Protein AF-A0AAE8MYQ7-F1 (afdb_monomer)

InterPro domains:
  IPR032675 Leucine-rich repeat domain superfamily [G3DSA:3.80.10.10] (3-207)

Radius of gyration: 18.79 Å; Cα contacts (8 Å, |Δi|>4): 353; chains: 1; bounding box: 48×56×40 Å

pLDDT: mean 71.17, std 21.05, range [28.12, 97.44]

Sequence (230 aa):
MALELFEAPVSPAFPTLPRIKDTLKELKLLHAVLEPWKLAELMKALPNLESLSYVEGLPITDSPHDLLGSASQIRTELLSTARHLRHLQLSLDARKQRMNKPPRPTDDQLLGSLRDMTALEELVLGAWYVTVPDKSTSFTDDMALVDILPASIRSVKLEVFGGEYTKSTVNFWAVMNLAASAPERFPSLRIIEFTFAGMTREEIYTMKTAYEIRGIEFTATSMPSKHRGT

Organism: NCBI:txid2041049

Foldseek 3Di:
DDDDDDPDDDDPDDDDCPVCLAVAAEDEAAQHQDALVVLLVSLVSRVNHQEYAHAHHDDPDPPLDDRHDDPVSNQLSCLVRNLNHQYDHDHYDCPSCPPPVDPPPPLVSQLPRQQSSQNHAYYHYEAPNQQQDPDPDPDRPLCSLVSRHHLNYAEYEYEHDPDPPDPRDRSLSNLLVCLVCCVPRRVNHAEYEYEYEDDDPVSLVVSCVSNVVVNHHYYYHYDDPPPPPD

Solvent-accessible surface area (backbone atoms only — not comparable to full-atom values): 13124 Å² total; per-residue (Å²): 137,85,81,84,83,75,93,72,81,94,69,94,71,80,72,88,55,75,70,52,32,74,67,40,38,68,48,77,40,73,53,39,80,70,39,27,67,61,51,29,52,49,36,66,59,29,80,53,32,34,30,41,38,42,29,49,31,81,76,91,61,93,70,92,75,86,74,66,57,52,75,65,48,37,47,53,36,40,42,72,53,46,39,68,25,29,30,43,33,44,32,71,68,64,79,74,53,70,83,56,82,62,78,72,73,67,58,70,69,61,32,54,35,46,31,64,16,62,48,25,28,35,40,36,37,32,38,74,78,68,66,62,70,61,89,87,51,99,62,75,66,41,52,51,60,56,58,23,52,22,53,46,25,26,36,41,34,40,34,38,60,43,48,102,85,39,91,41,65,73,54,58,57,19,58,48,42,34,40,70,42,27,74,80,59,21,70,53,46,38,40,39,37,39,35,36,45,86,77,54,72,67,59,54,51,52,49,40,54,50,26,47,78,68,67,20,49,65,46,78,44,76,56,82,75,82,72,79,85,123

Secondary structure (DSSP, 8-state):
-----------------HHHHTT--EEEEEEE---HHHHHHHHHH-TT--EEEEEEPPPS-S--SSS---HHHHHHHHHHH-TT-SEEEEE--GGGGGSS------THHHHHHHHT-TT--EEEE-TTTT-PPPTTSS---TTHHHHHS-TT--EEEEEE---TT------HHHHHHHHHHHHHH-TT--EEEEEESS--HHHHHHHHHHHHTTT-EEEEEEPPP-----

Nearest PDB structures (foldseek):
  3puf-assembly4_J  TM=6.328E-01  e=1.827E-01  Homo sapiens
  4p4l-assembly3_C  TM=6.124E-01  e=8.254E-01  Mycobacterium tuberculosis
  6frn-assembly1_B  TM=4.283E-01  e=4.796E+00  Methanothermococcus thermolithotrophicus
  6frn-assembly1_A  TM=3.935E-01  e=7.929E+00  Methanothermococcus thermolithotrophicus

Mean predicted aligned error: 11.79 Å

Structure (mmCIF, N/CA/C/O backbone):
data_AF-A0AAE8MYQ7-F1
#
_entry.id   AF-A0AAE8MYQ7-F1
#
loop_
_atom_site.group_PDB
_atom_site.id
_atom_site.type_symbol
_atom_site.label_atom_id
_atom_site.label_alt_id
_atom_site.label_comp_id
_atom_site.label_asym_id
_atom_site.label_entity_id
_atom_site.label_seq_id
_atom_site.pdbx_PDB_ins_code
_atom_site.Cartn_x
_atom_site.Cartn_y
_atom_site.Cartn_z
_atom_site.occupancy
_atom_site.B_iso_or_equiv
_atom_site.auth_seq_id
_atom_site.auth_comp_id
_atom_site.auth_asym_id
_atom_site.auth_atom_id
_atom_site.pdbx_PDB_model_num
ATOM 1 N N . MET A 1 1 ? 6.719 -16.585 14.806 1.00 31.75 1 MET A N 1
ATOM 2 C CA . MET A 1 1 ? 7.918 -17.360 14.429 1.00 31.75 1 MET A CA 1
ATOM 3 C C . MET A 1 1 ? 8.252 -16.953 13.004 1.00 31.75 1 MET A C 1
ATOM 5 O O . MET A 1 1 ? 7.548 -17.372 12.098 1.00 31.75 1 MET A O 1
ATOM 9 N N . ALA A 1 2 ? 9.194 -16.025 12.831 1.00 28.12 2 ALA A N 1
ATOM 10 C CA . ALA A 1 2 ? 9.658 -15.591 11.516 1.00 28.12 2 ALA A CA 1
ATOM 11 C C . ALA A 1 2 ? 10.676 -16.621 11.010 1.00 28.12 2 ALA A C 1
ATOM 13 O O . ALA A 1 2 ? 11.568 -17.006 11.764 1.00 28.12 2 ALA A O 1
ATOM 14 N N . LEU A 1 3 ? 10.514 -17.112 9.784 1.00 37.50 3 LEU A N 1
ATOM 15 C CA . LEU A 1 3 ? 11.523 -17.945 9.132 1.00 37.50 3 LEU A CA 1
ATOM 16 C C . LEU A 1 3 ? 12.394 -17.034 8.262 1.00 37.50 3 LEU A C 1
ATOM 18 O O . LEU A 1 3 ? 11.956 -16.582 7.207 1.00 37.50 3 LEU A O 1
ATOM 22 N N . GLU A 1 4 ? 13.616 -16.763 8.719 1.00 33.00 4 GLU A N 1
ATOM 23 C CA . GLU A 1 4 ? 14.717 -16.355 7.843 1.00 33.00 4 GLU A CA 1
ATOM 24 C C . GLU A 1 4 ? 15.130 -17.587 7.026 1.00 33.00 4 GLU A C 1
ATOM 26 O O . GLU A 1 4 ? 15.468 -18.632 7.587 1.00 33.00 4 GLU A O 1
ATOM 31 N N . LEU A 1 5 ? 15.031 -17.510 5.697 1.00 43.69 5 LEU A N 1
ATOM 32 C CA . LEU A 1 5 ? 15.393 -18.617 4.816 1.00 43.69 5 LEU A CA 1
ATOM 33 C C . LEU A 1 5 ? 16.860 -18.506 4.394 1.00 43.69 5 LEU A C 1
ATOM 35 O O . LEU A 1 5 ? 17.246 -17.638 3.619 1.00 43.69 5 LEU A O 1
ATOM 39 N N . PHE A 1 6 ? 17.620 -19.438 4.964 1.00 35.94 6 PHE A N 1
ATOM 40 C CA . PHE A 1 6 ? 18.922 -19.981 4.594 1.00 35.94 6 PHE A CA 1
ATOM 41 C C . PHE A 1 6 ? 19.389 -19.729 3.150 1.00 35.94 6 PHE A C 1
ATOM 43 O O . PHE A 1 6 ? 18.771 -20.189 2.190 1.00 35.94 6 PHE A O 1
ATOM 50 N N . GLU A 1 7 ? 20.589 -19.159 3.023 1.00 33.44 7 GLU A N 1
ATOM 51 C CA . GLU A 1 7 ? 21.498 -19.493 1.926 1.00 33.44 7 GLU A CA 1
ATOM 52 C C . GLU A 1 7 ? 21.941 -20.956 2.104 1.00 33.44 7 GLU A C 1
ATOM 54 O O . GLU A 1 7 ? 22.709 -21.282 3.008 1.00 33.44 7 GLU A O 1
ATOM 59 N N . ALA A 1 8 ? 21.438 -21.867 1.272 1.00 29.66 8 ALA A N 1
ATOM 60 C CA . ALA A 1 8 ? 21.979 -23.221 1.166 1.00 29.66 8 ALA A CA 1
ATOM 61 C C . ALA A 1 8 ? 21.882 -23.726 -0.284 1.00 29.66 8 ALA A C 1
ATOM 63 O O . ALA A 1 8 ? 20.895 -23.444 -0.970 1.00 29.66 8 ALA A O 1
ATOM 64 N N . PRO A 1 9 ? 22.906 -24.450 -0.775 1.00 33.34 9 PRO A N 1
ATOM 65 C CA . PRO A 1 9 ? 23.006 -24.844 -2.169 1.00 33.34 9 PRO A CA 1
ATOM 66 C C . PRO A 1 9 ? 22.007 -25.953 -2.508 1.00 33.34 9 PRO A C 1
ATOM 68 O O . PRO A 1 9 ? 21.635 -26.781 -1.679 1.00 33.34 9 PRO A O 1
ATOM 71 N N . VAL A 1 10 ? 21.601 -25.932 -3.774 1.00 41.84 10 VAL A N 1
ATOM 72 C CA . VAL A 1 10 ? 20.671 -26.828 -4.470 1.00 41.84 10 VAL A CA 1
ATOM 73 C C . VAL A 1 10 ? 20.690 -28.271 -3.938 1.00 41.84 10 VAL A C 1
ATOM 75 O O . VAL A 1 10 ? 21.634 -29.022 -4.173 1.00 41.84 10 VAL A O 1
ATOM 78 N N . SER A 1 11 ? 19.593 -28.681 -3.295 1.00 30.92 11 SER A N 1
ATOM 79 C CA . SER A 1 11 ? 19.227 -30.085 -3.075 1.00 30.92 11 SER A CA 1
ATOM 80 C C . SER A 1 11 ? 17.746 -30.280 -3.445 1.00 30.92 11 SER A C 1
ATOM 82 O O . SER A 1 11 ? 16.911 -29.493 -2.995 1.00 30.92 11 SER A O 1
ATOM 84 N N . PRO A 1 12 ? 17.380 -31.284 -4.269 1.00 37.97 12 PRO A N 1
ATOM 85 C CA . PRO A 1 12 ? 16.044 -31.409 -4.863 1.00 37.97 12 PRO A CA 1
ATOM 86 C C . PRO A 1 12 ? 15.013 -32.102 -3.955 1.00 37.97 12 PRO A C 1
ATOM 88 O O . PRO A 1 12 ? 13.949 -32.504 -4.423 1.00 37.97 12 PRO A O 1
ATOM 91 N N . ALA A 1 13 ? 15.287 -32.251 -2.661 1.00 32.31 13 ALA A N 1
ATOM 92 C CA . ALA A 1 13 ? 14.339 -32.828 -1.718 1.00 32.31 13 ALA A CA 1
ATOM 93 C C . ALA A 1 13 ? 13.692 -31.715 -0.885 1.00 32.31 13 ALA A C 1
ATOM 95 O O . ALA A 1 13 ? 14.207 -31.334 0.163 1.00 32.31 13 ALA A O 1
ATOM 96 N N . PHE A 1 14 ? 12.544 -31.207 -1.346 1.00 37.91 14 PHE A N 1
ATOM 97 C CA . PHE A 1 14 ? 11.629 -30.448 -0.492 1.00 37.91 14 PHE A CA 1
ATOM 98 C C . PHE A 1 14 ? 11.239 -31.337 0.704 1.00 37.91 14 PHE A C 1
ATOM 100 O O . PHE A 1 14 ? 10.578 -32.360 0.495 1.00 37.91 14 PHE A O 1
ATOM 107 N N . PRO A 1 15 ? 11.621 -31.003 1.949 1.00 40.25 15 PRO A N 1
ATOM 108 C CA . PRO A 1 15 ? 11.173 -31.764 3.103 1.00 40.25 15 PRO A CA 1
ATOM 109 C C . PRO A 1 15 ? 9.653 -31.605 3.212 1.00 40.25 15 PRO A C 1
ATOM 111 O O . PRO A 1 15 ? 9.126 -30.505 3.067 1.00 40.25 15 PRO A O 1
ATOM 114 N N . THR A 1 16 ? 8.954 -32.721 3.411 1.00 40.41 16 THR A N 1
ATOM 115 C CA . THR A 1 16 ? 7.492 -32.873 3.524 1.00 40.41 16 THR A CA 1
ATOM 116 C C . THR A 1 16 ? 6.755 -31.615 4.015 1.00 40.41 16 THR A C 1
ATOM 118 O O . THR A 1 16 ? 6.613 -31.370 5.212 1.00 40.41 16 THR A O 1
ATOM 121 N N . LEU A 1 17 ? 6.248 -30.849 3.044 1.00 48.88 17 LEU A N 1
ATOM 122 C CA . LEU A 1 17 ? 5.576 -29.549 3.151 1.00 48.88 17 LEU A CA 1
ATOM 123 C C . LEU A 1 17 ? 4.109 -29.487 3.666 1.00 48.88 17 LEU A C 1
ATOM 125 O O . LEU A 1 17 ? 3.645 -28.355 3.812 1.00 48.88 17 LEU A O 1
ATOM 129 N N . PRO A 1 18 ? 3.326 -30.564 3.933 1.00 54.12 18 PRO A N 1
ATOM 130 C CA . PRO A 1 18 ? 1.884 -30.406 4.184 1.00 54.12 18 PRO A CA 1
ATOM 131 C C . PRO A 1 18 ? 1.540 -29.481 5.358 1.00 54.12 18 PRO A C 1
ATOM 133 O O . PRO A 1 18 ? 0.673 -28.631 5.229 1.00 54.12 18 PRO A O 1
ATOM 136 N N . ARG A 1 19 ? 2.265 -29.581 6.481 1.00 55.75 19 ARG A N 1
ATOM 137 C CA . ARG A 1 19 ? 1.945 -28.814 7.702 1.00 55.75 19 ARG A CA 1
ATOM 138 C C . ARG A 1 19 ? 2.345 -27.340 7.641 1.00 55.75 19 ARG A C 1
ATOM 140 O O . ARG A 1 19 ? 1.774 -26.522 8.358 1.00 55.75 19 ARG A O 1
ATOM 147 N N . ILE A 1 20 ? 3.336 -27.000 6.817 1.00 66.12 20 ILE A N 1
ATOM 148 C CA . ILE A 1 20 ? 3.817 -25.617 6.701 1.00 66.12 20 ILE A CA 1
ATOM 149 C C . ILE A 1 20 ? 2.790 -24.787 5.932 1.00 66.12 20 ILE A C 1
ATOM 151 O O . ILE A 1 20 ? 2.522 -23.656 6.314 1.00 66.12 20 ILE A O 1
ATOM 155 N N . LYS A 1 21 ? 2.148 -25.365 4.911 1.00 68.88 21 LYS A N 1
ATOM 156 C CA . LYS A 1 21 ? 1.145 -24.668 4.092 1.00 68.88 21 LYS A CA 1
ATOM 157 C C . LYS A 1 21 ? -0.048 -24.165 4.907 1.00 68.88 21 LYS A C 1
ATOM 159 O O . LYS A 1 21 ? -0.507 -23.050 4.685 1.00 68.88 21 LYS A O 1
ATOM 164 N N . ASP A 1 22 ? -0.475 -24.944 5.899 1.00 75.75 22 ASP A N 1
ATOM 165 C CA . ASP A 1 22 ? -1.610 -24.594 6.759 1.00 75.75 22 ASP A CA 1
ATOM 166 C C . ASP A 1 22 ? -1.246 -23.601 7.876 1.00 75.75 22 ASP A C 1
ATOM 168 O O . ASP A 1 22 ? -2.135 -23.018 8.494 1.00 75.75 22 ASP A O 1
ATOM 172 N N . THR A 1 23 ? 0.044 -23.393 8.156 1.00 84.81 23 THR A N 1
ATOM 173 C CA . THR A 1 23 ? 0.510 -22.558 9.281 1.00 84.81 23 THR A CA 1
ATOM 174 C C . THR A 1 23 ? 1.309 -21.326 8.857 1.00 84.81 23 THR A C 1
ATOM 176 O O . THR A 1 23 ? 1.522 -20.429 9.676 1.00 84.81 23 THR A O 1
ATOM 179 N N . LEU A 1 24 ? 1.741 -21.250 7.596 1.00 90.69 24 LEU A N 1
ATOM 180 C CA . LEU A 1 24 ? 2.524 -20.136 7.077 1.00 90.69 24 LEU A CA 1
ATOM 181 C C . LEU A 1 24 ? 1.649 -18.888 6.912 1.00 90.69 24 LEU A C 1
ATOM 183 O O . LEU A 1 24 ? 0.755 -18.849 6.072 1.00 90.69 24 LEU A O 1
ATOM 187 N N . LYS A 1 25 ? 1.956 -17.855 7.700 1.00 93.75 25 LYS A N 1
ATOM 188 C CA . LYS A 1 25 ? 1.265 -16.555 7.671 1.00 93.75 25 LYS A CA 1
ATOM 189 C C . LYS A 1 25 ? 2.035 -15.460 6.946 1.00 93.75 25 LYS A C 1
ATOM 191 O O . LYS A 1 25 ? 1.434 -14.484 6.517 1.00 93.75 25 LYS A O 1
ATOM 196 N N . GLU A 1 26 ? 3.346 -15.607 6.812 1.00 95.38 26 GLU A N 1
ATOM 197 C CA . GLU A 1 26 ? 4.220 -14.603 6.210 1.00 95.38 26 GLU A CA 1
ATOM 198 C C . GLU A 1 26 ? 5.174 -15.279 5.233 1.00 95.38 26 GLU A C 1
ATOM 200 O O . GLU A 1 26 ? 5.784 -16.300 5.555 1.00 95.38 26 GLU A O 1
ATOM 205 N N . LEU A 1 27 ? 5.301 -14.701 4.043 1.00 94.00 27 LEU A N 1
ATOM 206 C CA . LEU A 1 27 ? 6.187 -15.179 2.996 1.00 94.00 27 LEU A CA 1
ATOM 207 C C . LEU A 1 27 ? 6.964 -14.002 2.412 1.00 94.00 27 LEU A C 1
ATOM 209 O O . LEU A 1 27 ? 6.386 -13.018 1.953 1.00 94.00 27 LEU A O 1
ATOM 213 N N . LYS A 1 28 ? 8.290 -14.134 2.385 1.00 92.38 28 LYS A N 1
ATOM 214 C CA . LYS A 1 28 ? 9.190 -13.165 1.762 1.00 92.38 28 LYS A CA 1
ATOM 215 C C . LYS A 1 28 ? 9.909 -13.818 0.594 1.00 92.38 28 LYS A C 1
ATOM 217 O O . LYS A 1 28 ? 10.637 -14.790 0.761 1.00 92.38 28 LYS A O 1
ATOM 222 N N . LEU A 1 29 ? 9.692 -13.266 -0.587 1.00 89.00 29 LEU A N 1
ATOM 223 C CA . LEU A 1 29 ? 10.299 -13.652 -1.850 1.00 89.00 29 LEU A CA 1
ATOM 224 C C . LEU A 1 29 ? 11.149 -12.474 -2.319 1.00 89.00 29 LEU A C 1
ATOM 226 O O . LEU A 1 29 ? 10.703 -11.632 -3.099 1.00 89.00 29 LEU A O 1
ATOM 230 N N . LEU A 1 30 ? 12.355 -12.378 -1.765 1.00 85.56 30 LEU A N 1
ATOM 231 C CA . LEU A 1 30 ? 13.276 -11.283 -2.047 1.00 85.56 30 LEU A CA 1
ATOM 232 C C . LEU A 1 30 ? 14.195 -11.666 -3.202 1.00 85.56 30 LEU A C 1
ATOM 234 O O . LEU A 1 30 ? 14.814 -12.726 -3.177 1.00 85.56 30 LEU A O 1
ATOM 238 N N . HIS A 1 31 ? 14.267 -10.806 -4.214 1.00 80.25 31 HIS A N 1
ATOM 239 C CA . HIS A 1 31 ? 15.011 -11.046 -5.452 1.00 80.25 31 HIS A CA 1
ATOM 240 C C . HIS A 1 31 ? 14.624 -12.359 -6.147 1.00 80.25 31 HIS A C 1
ATOM 242 O O . HIS A 1 31 ? 15.438 -12.994 -6.818 1.00 80.25 31 HIS A O 1
ATOM 248 N N . ALA A 1 32 ? 13.362 -12.762 -5.998 1.00 76.75 32 ALA A N 1
ATOM 249 C CA . ALA A 1 32 ? 12.851 -13.983 -6.590 1.00 76.75 32 ALA A CA 1
ATOM 250 C C . ALA A 1 32 ? 12.552 -13.771 -8.077 1.00 76.75 32 ALA A C 1
ATOM 252 O O . ALA A 1 32 ? 12.024 -12.737 -8.493 1.00 76.75 32 ALA A O 1
ATOM 253 N N . VAL A 1 33 ? 12.875 -14.779 -8.879 1.00 76.50 33 VAL A N 1
ATOM 254 C CA . VAL A 1 33 ? 12.576 -14.814 -10.308 1.00 76.50 33 VAL A CA 1
ATOM 255 C C . VAL A 1 33 ? 11.523 -15.896 -10.518 1.00 76.50 33 VAL A C 1
ATOM 257 O O . VAL A 1 33 ? 11.850 -17.078 -10.613 1.00 76.50 33 VAL A O 1
ATOM 260 N N . LEU A 1 34 ? 10.249 -15.498 -10.506 1.00 72.81 34 LEU A N 1
ATOM 261 C CA . LEU A 1 34 ? 9.114 -16.409 -10.644 1.00 72.81 34 LEU A CA 1
ATOM 262 C C . LEU A 1 34 ? 8.306 -16.103 -11.902 1.00 72.81 34 LEU A C 1
ATOM 264 O O . LEU A 1 34 ? 8.031 -14.949 -12.228 1.00 72.81 34 LEU A O 1
ATOM 268 N N . GLU A 1 35 ? 7.877 -17.164 -12.577 1.00 77.31 35 GLU A N 1
ATOM 269 C CA . GLU A 1 35 ? 6.859 -17.067 -13.619 1.00 77.31 35 GLU A CA 1
ATOM 270 C C . GLU A 1 35 ? 5.496 -16.721 -12.982 1.00 77.31 35 GLU A C 1
ATOM 272 O O . GLU A 1 35 ? 5.195 -17.225 -11.894 1.00 77.31 35 GLU A O 1
ATOM 277 N N . PRO A 1 36 ? 4.639 -15.908 -13.635 1.00 75.50 36 PRO A N 1
ATOM 278 C CA . PRO A 1 36 ? 3.363 -15.464 -13.063 1.00 75.50 36 PRO A CA 1
ATOM 279 C C . PRO A 1 36 ? 2.475 -16.603 -12.548 1.00 75.50 36 PRO A C 1
ATOM 281 O O . PRO A 1 36 ? 1.929 -16.524 -11.451 1.00 75.50 36 PRO A O 1
ATOM 284 N N . TRP A 1 37 ? 2.371 -17.691 -13.313 1.00 78.31 37 TRP A N 1
ATOM 285 C CA . TRP A 1 37 ? 1.528 -18.831 -12.956 1.00 78.31 37 TRP A CA 1
ATOM 286 C C . TRP A 1 37 ? 2.063 -19.596 -11.735 1.00 78.31 37 TRP A C 1
ATOM 288 O O . TRP A 1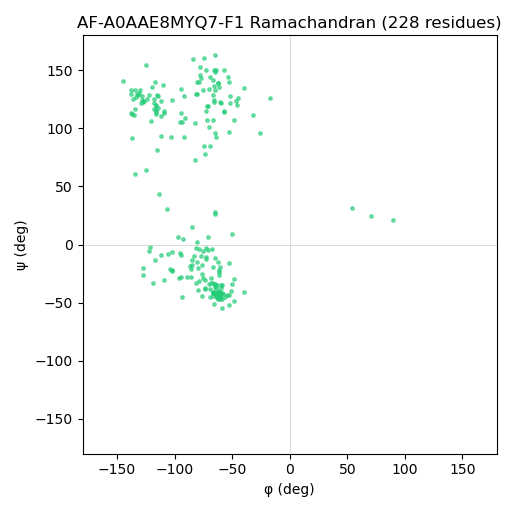 37 ? 1.271 -20.046 -10.913 1.00 78.31 37 TRP A O 1
ATOM 298 N N . LYS A 1 38 ? 3.391 -19.668 -11.543 1.00 83.31 38 LYS A N 1
ATOM 299 C CA . LYS A 1 38 ? 3.999 -20.264 -10.338 1.00 83.31 38 LYS A CA 1
ATOM 300 C C . LYS A 1 38 ? 3.665 -19.455 -9.089 1.00 83.31 38 LYS A C 1
ATOM 302 O O . LYS A 1 38 ? 3.446 -20.031 -8.026 1.00 83.31 38 LYS A O 1
ATOM 307 N N . LEU A 1 39 ? 3.603 -18.127 -9.211 1.00 82.69 39 LEU A N 1
ATOM 308 C CA . LEU A 1 39 ? 3.181 -17.261 -8.111 1.00 82.69 39 LEU A CA 1
ATOM 309 C C . LEU A 1 39 ? 1.703 -17.494 -7.764 1.00 82.69 39 LEU A C 1
ATOM 311 O O . LEU A 1 39 ? 1.382 -17.656 -6.590 1.00 82.69 39 LEU A O 1
ATOM 315 N N . ALA A 1 40 ? 0.823 -17.600 -8.763 1.00 82.94 40 ALA A N 1
ATOM 316 C CA . ALA A 1 40 ? -0.587 -17.935 -8.547 1.00 82.94 40 ALA A CA 1
ATOM 317 C C . ALA A 1 40 ? -0.778 -19.309 -7.883 1.00 82.94 40 ALA A C 1
ATOM 319 O O . ALA A 1 40 ? -1.565 -19.447 -6.946 1.00 82.94 40 ALA A O 1
ATOM 320 N N . GLU A 1 41 ? -0.058 -20.336 -8.342 1.00 86.81 41 GLU A N 1
ATOM 321 C CA . GLU A 1 41 ? -0.085 -21.668 -7.727 1.00 86.81 41 GLU A CA 1
ATOM 322 C C . GLU A 1 41 ? 0.398 -21.637 -6.276 1.00 86.81 41 GLU A C 1
ATOM 324 O O . GLU A 1 41 ? -0.212 -22.264 -5.408 1.00 86.81 41 GLU A O 1
ATOM 329 N N . LEU A 1 42 ? 1.450 -20.863 -5.995 1.00 87.56 42 LEU A N 1
ATOM 330 C CA . LEU A 1 42 ? 1.958 -20.673 -4.643 1.00 87.56 42 LEU A CA 1
ATOM 331 C C . LEU A 1 42 ? 0.918 -20.005 -3.736 1.00 87.56 42 LEU A C 1
ATOM 333 O O . LEU A 1 42 ? 0.715 -20.471 -2.619 1.00 87.56 42 LEU A O 1
ATOM 337 N N . MET A 1 43 ? 0.221 -18.970 -4.216 1.00 88.56 43 MET A N 1
ATOM 338 C CA . MET A 1 43 ? -0.840 -18.308 -3.446 1.00 88.56 43 MET A CA 1
ATOM 339 C C . MET A 1 43 ? -2.015 -19.247 -3.168 1.00 88.56 43 MET A C 1
ATOM 341 O O . MET A 1 43 ? -2.500 -19.307 -2.040 1.00 88.56 43 MET A O 1
ATOM 345 N N . LYS A 1 44 ? -2.423 -20.056 -4.153 1.00 87.12 44 LYS A N 1
ATOM 346 C CA . LYS A 1 44 ? -3.460 -21.087 -3.966 1.00 87.12 44 LYS A CA 1
ATOM 347 C C . LYS A 1 44 ? -3.040 -22.162 -2.963 1.00 87.12 44 LYS A C 1
ATOM 349 O O . LYS A 1 44 ? -3.875 -22.682 -2.231 1.00 87.12 44 LYS A O 1
ATOM 354 N N . ALA A 1 45 ? -1.753 -22.501 -2.929 1.00 89.31 45 ALA A N 1
ATOM 355 C CA . ALA A 1 45 ? -1.203 -23.479 -1.998 1.00 89.31 45 ALA A CA 1
ATOM 356 C C . ALA A 1 45 ? -1.014 -22.937 -0.570 1.00 89.31 45 ALA A C 1
ATOM 358 O O . ALA A 1 45 ? -0.725 -23.733 0.324 1.00 89.31 45 ALA A O 1
ATOM 359 N N . LEU A 1 46 ? -1.155 -21.623 -0.357 1.00 91.56 46 LEU A N 1
ATOM 360 C CA . LEU A 1 46 ? -0.954 -20.937 0.922 1.00 91.56 46 LEU A CA 1
ATOM 361 C C . LEU A 1 46 ? -2.203 -20.116 1.313 1.00 91.56 46 LEU A C 1
ATOM 363 O O . LEU A 1 46 ? -2.143 -18.886 1.412 1.00 91.56 46 LEU A O 1
ATOM 367 N N . PRO A 1 47 ? -3.351 -20.775 1.560 1.00 89.44 47 PRO A N 1
ATOM 368 C CA . PRO A 1 47 ? -4.624 -20.091 1.807 1.00 89.44 47 PRO A CA 1
ATOM 369 C C . PRO A 1 47 ? -4.657 -19.289 3.119 1.00 89.44 47 PRO A C 1
ATOM 371 O O . PRO A 1 47 ? -5.482 -18.395 3.262 1.00 89.44 47 PRO A O 1
ATOM 374 N N . ASN A 1 48 ? -3.761 -19.584 4.067 1.00 91.56 48 ASN A N 1
ATOM 375 C CA . ASN A 1 48 ? -3.669 -18.893 5.360 1.00 91.56 48 ASN A CA 1
ATOM 376 C C . ASN A 1 48 ? -2.600 -17.788 5.381 1.00 91.56 48 ASN A C 1
ATOM 378 O O . ASN A 1 48 ? -2.314 -17.229 6.442 1.00 91.56 48 ASN A O 1
ATOM 382 N N . LEU A 1 49 ? -1.985 -17.488 4.232 1.00 94.56 49 LEU A N 1
ATOM 383 C CA . LEU A 1 49 ? -0.981 -16.439 4.129 1.00 94.56 49 LEU A CA 1
ATOM 384 C C . LEU A 1 49 ? -1.629 -15.074 4.396 1.00 94.56 49 LEU A C 1
ATOM 386 O O . LEU A 1 49 ? -2.565 -14.688 3.711 1.00 94.56 49 LEU A O 1
ATOM 390 N N . GLU A 1 50 ? -1.126 -14.333 5.377 1.00 96.31 50 GLU A N 1
ATOM 391 C CA . GLU A 1 50 ? -1.610 -12.991 5.721 1.00 96.31 50 GLU A CA 1
ATOM 392 C C . GLU A 1 50 ? -0.677 -11.893 5.187 1.00 96.31 50 GLU A C 1
ATOM 394 O O . GLU A 1 50 ? -1.104 -10.749 5.031 1.00 96.31 50 GLU A O 1
ATOM 399 N N . SER A 1 51 ? 0.592 -12.215 4.929 1.00 96.62 51 SER A N 1
ATOM 400 C CA . SER A 1 51 ? 1.623 -11.258 4.529 1.00 96.62 51 SER A CA 1
ATOM 401 C C . SER A 1 51 ? 2.506 -11.798 3.407 1.00 96.62 51 SER A C 1
ATOM 403 O O . SER A 1 51 ? 3.054 -12.900 3.511 1.00 96.62 51 SER A O 1
ATOM 405 N N . LEU A 1 52 ? 2.665 -11.001 2.350 1.00 94.50 52 LEU A N 1
ATOM 406 C CA . LEU A 1 52 ? 3.564 -11.281 1.236 1.00 94.50 52 LEU A CA 1
ATOM 407 C C . LEU A 1 52 ? 4.476 -10.085 0.956 1.00 94.50 52 LEU A C 1
ATOM 409 O O . LEU A 1 52 ? 3.996 -9.005 0.615 1.00 94.50 52 LEU A O 1
ATOM 413 N N . SER A 1 53 ? 5.788 -10.320 0.965 1.00 92.31 53 SER A N 1
ATOM 414 C CA . SER A 1 53 ? 6.769 -9.415 0.360 1.00 92.31 53 SER A CA 1
ATOM 415 C C . SER A 1 53 ? 7.350 -10.046 -0.894 1.00 92.31 53 SER A C 1
ATOM 417 O O . SER A 1 53 ? 8.076 -11.033 -0.804 1.00 92.31 53 SER A O 1
ATOM 419 N N . TYR A 1 54 ? 7.072 -9.466 -2.057 1.00 87.62 54 TYR A N 1
ATOM 420 C CA . TYR A 1 54 ? 7.651 -9.878 -3.329 1.00 87.62 54 TYR A CA 1
ATOM 421 C C . TYR A 1 54 ? 8.512 -8.755 -3.908 1.00 87.62 54 TYR A C 1
ATOM 423 O O . TYR A 1 54 ? 8.015 -7.696 -4.300 1.00 87.62 54 TYR A O 1
ATOM 431 N N . VAL A 1 55 ? 9.819 -9.005 -3.957 1.00 82.88 55 VAL A N 1
ATOM 432 C CA . VAL A 1 55 ? 10.805 -8.146 -4.614 1.00 82.88 55 VAL A CA 1
ATOM 433 C C . VAL A 1 55 ? 11.377 -8.934 -5.783 1.00 82.88 55 VAL A C 1
ATOM 435 O O . VAL A 1 55 ? 11.988 -9.982 -5.587 1.00 82.88 55 VAL A O 1
ATOM 438 N N . GLU A 1 56 ? 11.172 -8.451 -7.002 1.00 76.69 56 GLU A N 1
ATOM 439 C CA . GLU A 1 56 ? 11.618 -9.143 -8.206 1.00 76.69 56 GLU A CA 1
ATOM 440 C C . GLU A 1 56 ? 13.147 -9.208 -8.285 1.00 76.69 56 GLU A C 1
ATOM 442 O O . GLU A 1 56 ? 13.860 -8.232 -8.033 1.00 76.69 56 GLU A O 1
ATOM 447 N N . GLY A 1 57 ? 13.655 -10.377 -8.664 1.00 67.81 57 GLY A N 1
ATOM 448 C CA . GLY A 1 57 ? 15.059 -10.591 -8.982 1.00 67.81 57 GLY A CA 1
ATOM 449 C C . GLY A 1 57 ? 15.426 -10.220 -10.417 1.00 67.81 57 GLY A C 1
ATOM 450 O O . GLY A 1 57 ? 14.606 -10.212 -11.347 1.00 67.81 57 GLY A O 1
ATOM 451 N N . LEU A 1 58 ? 16.719 -9.986 -10.624 1.00 62.78 58 LEU A N 1
ATOM 452 C CA . LEU A 1 58 ? 17.303 -9.993 -11.959 1.00 62.78 58 LEU A CA 1
ATOM 453 C C . LEU A 1 58 ? 17.583 -11.453 -12.360 1.00 62.78 58 LEU A C 1
ATOM 455 O O . LEU A 1 58 ? 18.186 -12.182 -11.573 1.00 62.78 58 LEU A O 1
ATOM 459 N N . PRO A 1 59 ? 17.151 -11.913 -13.548 1.00 57.41 59 PRO A N 1
ATOM 460 C CA . PRO A 1 59 ? 17.542 -13.206 -14.065 1.00 57.41 59 PRO A CA 1
ATOM 461 C C . PRO A 1 59 ? 19.052 -13.190 -14.247 1.00 57.41 59 PRO A C 1
ATOM 463 O O . PRO A 1 59 ? 19.626 -12.213 -14.723 1.00 57.41 59 PRO A O 1
ATOM 466 N N . ILE A 1 60 ? 19.679 -14.299 -13.886 1.00 53.88 60 ILE A N 1
ATOM 467 C CA . ILE A 1 60 ? 21.114 -14.514 -14.081 1.00 53.88 60 ILE A CA 1
ATOM 468 C C . ILE A 1 60 ? 21.398 -14.910 -15.551 1.00 53.88 60 ILE A C 1
ATOM 470 O O . ILE A 1 60 ? 22.543 -15.062 -15.952 1.00 53.88 60 ILE A O 1
ATOM 474 N N . THR A 1 61 ? 20.360 -15.080 -16.379 1.00 52.00 61 THR A N 1
ATOM 475 C CA . THR A 1 61 ? 20.477 -15.620 -17.738 1.00 52.00 61 THR A CA 1
ATOM 476 C C . THR A 1 61 ? 20.607 -14.532 -18.805 1.00 52.00 61 THR A C 1
ATOM 478 O O . THR A 1 61 ? 19.776 -13.627 -18.863 1.00 52.00 61 THR A O 1
ATOM 481 N N . ASP A 1 62 ? 21.554 -14.715 -19.729 1.00 46.38 62 ASP A N 1
ATOM 482 C CA . ASP A 1 62 ? 21.807 -13.848 -20.895 1.00 46.38 62 ASP A CA 1
ATOM 483 C C . ASP A 1 62 ? 20.695 -13.862 -21.963 1.00 46.38 62 ASP A C 1
ATOM 485 O O . ASP A 1 62 ? 20.771 -13.127 -22.945 1.00 46.38 62 ASP A O 1
ATOM 489 N N . SER A 1 63 ? 19.660 -14.694 -21.799 1.00 43.84 63 SER A N 1
ATOM 490 C CA . SER A 1 63 ? 18.543 -14.785 -22.743 1.00 43.84 63 SER A CA 1
ATOM 491 C C . SER A 1 63 ? 17.391 -13.868 -22.299 1.00 43.84 63 SER A C 1
ATOM 493 O O . SER A 1 63 ? 16.696 -14.201 -21.335 1.00 43.84 63 SER A O 1
ATOM 495 N N . PRO A 1 64 ? 17.157 -12.708 -22.944 1.00 47.31 64 PRO A N 1
ATOM 496 C CA . PRO A 1 64 ? 16.341 -11.648 -22.349 1.00 47.31 64 PRO A CA 1
ATOM 497 C C . PRO A 1 64 ? 14.822 -11.834 -22.493 1.00 47.31 64 PRO A C 1
ATOM 499 O O . PRO A 1 64 ? 14.077 -10.979 -22.011 1.00 47.31 64 PRO A O 1
ATOM 502 N N . HIS A 1 65 ? 14.344 -12.880 -23.182 1.00 45.22 65 HIS A N 1
ATOM 503 C CA . HIS A 1 65 ? 13.015 -12.819 -23.805 1.00 45.22 65 HIS A CA 1
ATOM 504 C C . HIS A 1 65 ? 12.013 -13.941 -23.495 1.00 45.22 65 HIS A C 1
ATOM 506 O O . HIS A 1 65 ? 10.823 -13.659 -23.590 1.00 45.22 65 HIS A O 1
ATOM 512 N N . ASP A 1 66 ? 12.412 -15.132 -23.036 1.00 44.03 66 ASP A N 1
ATOM 513 C CA . ASP A 1 66 ? 11.475 -16.276 -23.100 1.00 44.03 66 ASP A CA 1
ATOM 514 C C . ASP A 1 66 ? 10.954 -16.820 -21.761 1.00 44.03 66 ASP A C 1
ATOM 516 O O . ASP A 1 66 ? 10.039 -17.638 -2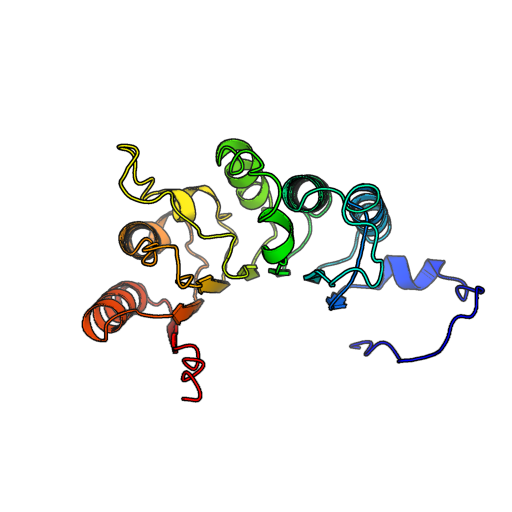1.758 1.00 44.03 66 ASP A O 1
ATOM 520 N N . LEU A 1 67 ? 11.484 -16.386 -20.612 1.00 47.06 67 LEU A N 1
ATOM 521 C CA . LEU A 1 67 ? 11.200 -17.065 -19.332 1.00 47.06 67 LEU A CA 1
ATOM 522 C C . LEU A 1 67 ? 10.556 -16.193 -18.252 1.00 47.06 67 LEU A C 1
ATOM 524 O O . LEU A 1 67 ? 10.236 -16.688 -17.174 1.00 47.06 67 LEU A O 1
ATOM 528 N N . LEU A 1 68 ? 10.345 -14.903 -18.514 1.00 55.44 68 LEU A N 1
ATOM 529 C CA . LEU A 1 68 ? 9.808 -13.981 -17.519 1.00 55.44 68 LEU A CA 1
ATOM 530 C C . LEU A 1 68 ? 8.515 -13.373 -18.024 1.00 55.44 68 LEU A C 1
ATOM 532 O O . LEU A 1 68 ? 8.520 -12.509 -18.900 1.00 55.44 68 LEU A O 1
ATOM 536 N N . GLY A 1 69 ? 7.400 -13.821 -17.450 1.00 55.09 69 GLY A N 1
ATOM 537 C CA . GLY A 1 69 ? 6.134 -13.133 -17.644 1.00 55.09 69 GLY A CA 1
ATOM 538 C C . GLY A 1 69 ? 6.280 -11.659 -17.276 1.00 55.09 69 GLY A C 1
ATOM 539 O O . GLY A 1 69 ? 7.030 -11.290 -16.370 1.00 55.09 69 GLY A O 1
ATOM 540 N N . SER A 1 70 ? 5.582 -10.802 -18.014 1.00 61.25 70 SER A N 1
ATOM 541 C CA . SER A 1 70 ? 5.651 -9.363 -17.787 1.00 61.25 70 SER A CA 1
ATOM 542 C C . SER A 1 70 ? 5.267 -9.031 -16.340 1.00 61.25 70 SER A C 1
ATOM 544 O O . SER A 1 70 ? 4.404 -9.679 -15.744 1.00 61.25 70 SER A O 1
ATOM 546 N N . ALA A 1 71 ? 5.827 -7.951 -15.794 1.00 62.53 71 ALA A N 1
ATOM 547 C CA . ALA A 1 71 ? 5.407 -7.385 -14.508 1.00 62.53 71 ALA A CA 1
ATOM 548 C C . ALA A 1 71 ? 3.874 -7.210 -14.404 1.00 62.53 71 ALA A C 1
ATOM 550 O O . ALA A 1 71 ? 3.293 -7.297 -13.325 1.00 62.53 71 ALA A O 1
ATOM 551 N N . SER A 1 72 ? 3.193 -6.985 -15.535 1.00 62.59 72 SER A N 1
ATOM 552 C CA . SER A 1 72 ? 1.731 -6.931 -15.613 1.00 62.59 72 SER A CA 1
ATOM 553 C C . SER A 1 72 ? 1.048 -8.268 -15.343 1.00 62.59 72 SER A C 1
ATOM 555 O O . SER A 1 72 ? 0.059 -8.308 -14.616 1.00 62.59 72 SER A O 1
ATOM 557 N N . GLN A 1 73 ? 1.588 -9.360 -15.876 1.00 68.94 73 GLN A N 1
ATOM 558 C CA . GLN A 1 73 ? 1.061 -10.702 -15.636 1.00 68.94 73 GLN A CA 1
ATOM 559 C C . GLN A 1 73 ? 1.296 -11.134 -14.187 1.00 68.94 73 GLN A C 1
ATOM 561 O O . GLN A 1 73 ? 0.352 -11.577 -13.545 1.00 68.94 73 GLN A O 1
ATOM 566 N N . ILE A 1 74 ? 2.502 -10.922 -13.638 1.00 71.06 74 ILE A N 1
ATOM 567 C CA . ILE A 1 74 ? 2.804 -11.237 -12.227 1.00 71.06 74 ILE A CA 1
ATOM 568 C C . ILE A 1 74 ? 1.828 -10.510 -11.292 1.00 71.06 74 ILE A C 1
ATOM 570 O O . ILE A 1 74 ? 1.263 -11.123 -10.392 1.00 71.06 74 ILE A O 1
ATOM 574 N N . ARG A 1 75 ? 1.577 -9.219 -11.542 1.00 72.62 75 ARG A N 1
ATOM 575 C CA . ARG A 1 75 ? 0.573 -8.438 -10.805 1.00 72.62 75 ARG A CA 1
ATOM 576 C C . ARG A 1 75 ? -0.827 -9.033 -10.904 1.00 72.62 75 ARG A C 1
ATOM 578 O O . ARG A 1 75 ? -1.465 -9.232 -9.882 1.00 72.62 75 ARG A O 1
ATOM 585 N N . THR A 1 76 ? -1.316 -9.257 -12.122 1.00 74.19 76 THR A N 1
ATOM 586 C CA . THR A 1 76 ? -2.708 -9.678 -12.360 1.00 74.19 76 THR A CA 1
ATOM 587 C C . THR A 1 76 ? -2.987 -11.020 -11.688 1.00 74.19 76 THR A C 1
ATOM 589 O O . THR A 1 76 ? -3.981 -11.185 -10.982 1.00 74.19 76 THR A O 1
ATOM 592 N N . GLU A 1 77 ? -2.062 -11.962 -11.844 1.00 76.81 77 GLU A N 1
ATOM 593 C CA . GLU A 1 77 ? -2.139 -13.279 -11.219 1.00 76.81 77 GLU A CA 1
ATOM 594 C C . GLU A 1 77 ? -2.081 -13.189 -9.691 1.00 76.81 77 GLU A C 1
ATOM 596 O O . GLU A 1 77 ? -2.876 -13.821 -8.994 1.00 76.81 77 GLU A O 1
ATOM 601 N N . LEU A 1 78 ? -1.196 -12.352 -9.147 1.00 79.31 78 LEU A N 1
ATOM 602 C CA . LEU A 1 78 ? -1.092 -12.185 -7.705 1.00 79.31 78 LEU A CA 1
ATOM 603 C C . LEU A 1 78 ? -2.353 -11.554 -7.103 1.00 79.31 78 LEU A C 1
ATOM 605 O O . LEU A 1 78 ? -2.916 -12.087 -6.152 1.00 79.31 78 LEU A O 1
ATOM 609 N N . LEU A 1 79 ? -2.813 -10.434 -7.660 1.00 79.38 79 LEU A N 1
ATOM 610 C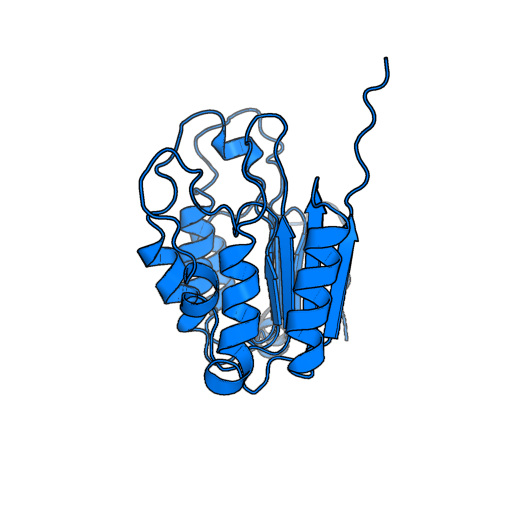 CA . LEU A 1 79 ? -3.947 -9.686 -7.115 1.00 79.38 79 LEU A CA 1
ATOM 611 C C . LEU A 1 79 ? -5.272 -10.450 -7.271 1.00 79.38 79 LEU A C 1
ATOM 613 O O . LEU A 1 79 ? -6.171 -10.313 -6.444 1.00 79.38 79 LEU A O 1
ATOM 617 N N . SER A 1 80 ? -5.394 -11.301 -8.294 1.00 81.12 80 SER A N 1
ATOM 618 C CA . SER A 1 80 ? -6.578 -12.151 -8.464 1.00 81.12 80 SER A CA 1
ATOM 619 C C . SER A 1 80 ? -6.622 -13.337 -7.494 1.00 81.12 80 SER A C 1
ATOM 621 O O . SER A 1 80 ? -7.716 -13.767 -7.128 1.00 81.12 80 SER A O 1
ATOM 623 N N . THR A 1 81 ? -5.469 -13.844 -7.044 1.00 83.81 81 THR A N 1
ATOM 624 C CA . THR A 1 81 ? -5.383 -15.061 -6.213 1.00 83.81 81 THR A CA 1
ATOM 625 C C . THR A 1 81 ? -5.114 -14.807 -4.733 1.00 83.81 81 THR A C 1
ATOM 627 O O . THR A 1 81 ? -5.441 -15.660 -3.914 1.00 83.81 81 THR A O 1
ATOM 630 N N . ALA A 1 82 ? -4.573 -13.644 -4.371 1.00 85.50 82 ALA A N 1
ATOM 631 C CA . ALA A 1 82 ? -4.128 -13.335 -3.014 1.00 85.50 82 ALA A CA 1
AT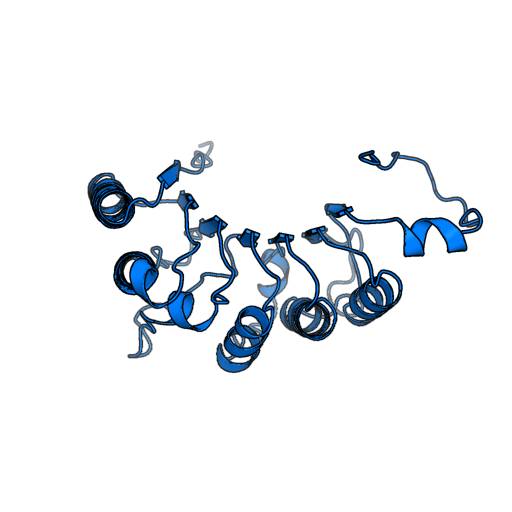OM 632 C C . ALA A 1 82 ? -5.052 -12.350 -2.271 1.00 85.50 82 ALA A C 1
ATOM 634 O O . ALA A 1 82 ? -4.597 -11.575 -1.432 1.00 85.50 82 ALA A O 1
ATOM 635 N N . ARG A 1 83 ? -6.361 -12.367 -2.571 1.00 88.00 83 ARG A N 1
ATOM 636 C CA . ARG A 1 83 ? -7.363 -11.421 -2.026 1.00 88.00 83 ARG A CA 1
ATOM 637 C C . ARG A 1 83 ? -7.502 -11.453 -0.496 1.00 88.00 83 ARG A C 1
ATOM 639 O O . ARG A 1 83 ? -8.032 -10.510 0.084 1.00 88.00 83 ARG A O 1
ATOM 646 N N . HIS A 1 84 ? -7.049 -12.530 0.147 1.00 91.31 84 HIS A N 1
ATOM 647 C CA . HIS A 1 84 ? -7.059 -12.724 1.600 1.00 91.31 84 HIS A CA 1
ATOM 648 C C . HIS A 1 84 ? -5.878 -12.069 2.328 1.00 91.31 84 HIS A C 1
ATOM 650 O O . HIS A 1 84 ? -5.890 -12.015 3.558 1.00 91.31 84 HIS A O 1
ATOM 656 N N . LEU A 1 85 ? -4.868 -11.578 1.601 1.00 95.06 85 LEU A N 1
ATOM 657 C CA . LEU A 1 85 ? -3.706 -10.931 2.205 1.00 95.06 85 LEU A CA 1
ATOM 658 C C . LEU A 1 85 ? -4.100 -9.663 2.967 1.00 95.06 85 LEU A C 1
ATOM 660 O O . LEU A 1 85 ? -4.872 -8.835 2.484 1.00 95.06 85 LEU A O 1
ATOM 664 N N . ARG A 1 86 ? -3.480 -9.491 4.135 1.00 96.75 86 ARG A N 1
ATOM 665 C CA . ARG A 1 86 ? -3.558 -8.280 4.958 1.00 96.75 86 ARG A CA 1
ATOM 666 C C . ARG A 1 86 ? -2.382 -7.346 4.716 1.00 96.75 86 ARG A C 1
ATOM 668 O O . ARG A 1 86 ? -2.540 -6.136 4.824 1.00 96.75 86 ARG A O 1
ATOM 675 N N . HIS A 1 87 ? -1.230 -7.897 4.343 1.00 97.19 87 HIS A N 1
ATOM 676 C CA . HIS A 1 87 ? -0.015 -7.138 4.073 1.00 97.19 87 HIS A CA 1
ATOM 677 C C . HIS A 1 87 ? 0.539 -7.522 2.705 1.00 97.19 87 HIS A C 1
ATOM 679 O O . HIS A 1 87 ? 0.746 -8.705 2.415 1.00 97.19 87 HIS A O 1
ATOM 685 N N . LEU A 1 88 ? 0.792 -6.518 1.870 1.00 93.19 88 LEU A N 1
ATOM 686 C CA . LEU A 1 88 ? 1.321 -6.708 0.530 1.00 93.19 88 LEU A CA 1
ATOM 687 C C . LEU A 1 88 ? 2.455 -5.723 0.268 1.00 93.19 88 LEU A C 1
ATOM 689 O O . LEU A 1 88 ? 2.240 -4.517 0.193 1.00 93.19 88 LEU A O 1
ATOM 693 N N . GLN A 1 89 ? 3.656 -6.247 0.059 1.00 91.00 89 GLN A N 1
ATOM 694 C CA . GLN A 1 89 ? 4.784 -5.492 -0.462 1.00 91.00 89 GLN A CA 1
ATOM 695 C C . GLN A 1 89 ? 5.129 -5.983 -1.861 1.00 91.00 89 GLN A C 1
ATOM 697 O O . GLN A 1 89 ? 5.443 -7.156 -2.056 1.00 91.00 89 GLN A O 1
ATOM 702 N N . LEU A 1 90 ? 5.124 -5.062 -2.819 1.00 85.06 90 LEU A N 1
ATOM 703 C CA . LEU A 1 90 ? 5.456 -5.328 -4.207 1.00 85.06 90 LEU A CA 1
ATOM 704 C C . LEU A 1 90 ? 6.523 -4.373 -4.714 1.00 85.06 90 LEU A C 1
ATOM 706 O O . LEU A 1 90 ? 6.332 -3.160 -4.730 1.00 85.06 90 LEU A O 1
ATOM 710 N N . SER A 1 91 ? 7.628 -4.930 -5.198 1.00 78.94 91 SER A N 1
ATOM 711 C CA . SER A 1 91 ? 8.680 -4.194 -5.895 1.00 78.94 91 SER A CA 1
ATOM 712 C C . SER A 1 91 ? 9.106 -4.976 -7.137 1.00 78.94 91 SER A C 1
ATOM 714 O O . SER A 1 91 ? 9.669 -6.061 -7.023 1.00 78.94 91 SER A O 1
ATOM 716 N N . LEU A 1 92 ? 8.800 -4.456 -8.329 1.00 70.94 92 LEU A N 1
ATOM 717 C CA . LEU A 1 92 ? 9.169 -5.064 -9.617 1.00 70.94 92 LEU A CA 1
ATOM 718 C C . LEU A 1 92 ? 10.237 -4.210 -10.304 1.00 70.94 92 LEU A C 1
ATOM 720 O O . LEU A 1 92 ? 10.133 -2.979 -10.319 1.00 70.94 92 LEU A O 1
ATOM 724 N N . ASP A 1 93 ? 11.259 -4.847 -10.883 1.00 62.06 93 ASP A N 1
ATOM 725 C CA . ASP A 1 93 ? 12.370 -4.127 -11.516 1.00 62.06 93 ASP A CA 1
ATOM 726 C C . ASP A 1 93 ? 11.985 -3.706 -12.942 1.00 62.06 93 ASP A C 1
ATOM 728 O O . ASP A 1 93 ? 11.994 -4.486 -13.898 1.00 62.06 93 ASP A O 1
ATOM 732 N N . ALA A 1 94 ? 11.686 -2.419 -13.115 1.00 50.72 94 ALA A N 1
ATOM 733 C CA . ALA A 1 94 ? 11.319 -1.857 -14.410 1.00 50.72 94 ALA A CA 1
ATOM 734 C C . ALA A 1 94 ? 12.479 -1.752 -15.415 1.00 50.72 94 ALA A C 1
ATOM 736 O O . ALA A 1 94 ? 12.245 -1.391 -16.572 1.00 50.72 94 ALA A O 1
ATOM 737 N N . ARG A 1 95 ? 13.731 -2.075 -15.050 1.00 51.69 95 ARG A N 1
ATOM 738 C CA . ARG A 1 95 ? 14.850 -2.059 -16.011 1.00 51.69 95 ARG A CA 1
ATOM 739 C C . ARG A 1 95 ? 14.645 -3.039 -17.171 1.00 51.69 95 ARG A C 1
ATOM 741 O O . ARG A 1 95 ? 15.108 -2.743 -18.269 1.00 51.69 95 ARG A O 1
ATOM 748 N N . LYS A 1 96 ? 13.880 -4.124 -16.984 1.00 48.84 96 LYS A N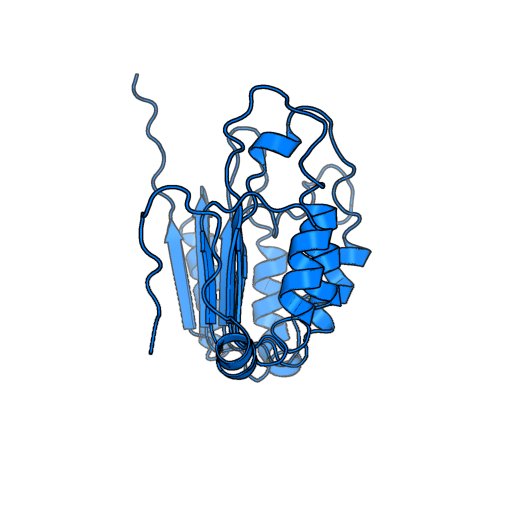 1
ATOM 749 C CA . LYS A 1 96 ? 13.505 -5.068 -18.060 1.00 48.84 96 LYS A CA 1
ATOM 750 C C . LYS A 1 96 ? 12.416 -4.554 -19.004 1.00 48.84 96 LYS A C 1
ATOM 752 O O . LYS A 1 96 ? 12.291 -5.055 -20.114 1.00 48.84 96 LYS A O 1
ATOM 757 N N . GLN A 1 97 ? 11.655 -3.528 -18.620 1.00 46.94 97 GLN A N 1
ATOM 758 C CA . GLN A 1 97 ? 10.621 -2.938 -19.486 1.00 46.94 97 GLN A CA 1
ATOM 759 C C . GLN A 1 97 ? 11.197 -1.950 -20.517 1.00 46.94 97 GLN A C 1
ATOM 761 O O . GLN A 1 97 ? 10.456 -1.334 -21.279 1.00 46.94 97 GLN A O 1
ATOM 766 N N . ARG A 1 98 ? 12.528 -1.783 -20.545 1.00 45.66 98 ARG A N 1
ATOM 767 C CA . ARG A 1 98 ? 13.234 -0.802 -21.381 1.00 45.66 98 ARG A CA 1
ATOM 768 C C . ARG A 1 98 ? 13.420 -1.218 -22.843 1.00 45.66 98 ARG A C 1
ATOM 770 O O . ARG A 1 98 ? 13.654 -0.339 -23.663 1.00 45.66 98 ARG A O 1
ATOM 777 N N . MET A 1 99 ? 13.330 -2.507 -23.179 1.00 43.47 99 MET A N 1
ATOM 778 C CA . MET A 1 99 ? 13.715 -2.991 -24.519 1.00 43.47 99 MET A CA 1
ATOM 779 C C . MET A 1 99 ? 12.552 -3.093 -25.510 1.00 43.47 99 MET A C 1
ATOM 781 O O . MET A 1 99 ? 12.750 -2.889 -26.698 1.00 43.47 99 MET A O 1
ATOM 785 N N . ASN A 1 100 ? 11.330 -3.311 -25.035 1.00 40.12 100 ASN A N 1
ATOM 786 C CA . ASN A 1 100 ? 10.120 -3.271 -25.850 1.00 40.12 100 ASN A CA 1
ATOM 787 C C . ASN A 1 100 ? 9.108 -2.519 -25.017 1.00 40.12 100 ASN A C 1
ATOM 789 O O . ASN A 1 100 ? 8.762 -3.059 -23.977 1.00 40.12 100 ASN A O 1
ATOM 793 N N . LYS A 1 101 ? 8.692 -1.304 -25.413 1.00 42.88 101 LYS A N 1
ATOM 794 C CA . LYS A 1 101 ? 7.628 -0.543 -24.733 1.00 42.88 101 LYS A CA 1
ATOM 795 C C . LYS A 1 101 ? 6.406 -1.460 -24.630 1.00 42.88 101 LYS A C 1
ATOM 797 O O . LYS A 1 101 ? 5.668 -1.552 -25.615 1.00 42.88 101 LYS A O 1
ATOM 802 N N . PRO A 1 102 ? 6.168 -2.153 -23.504 1.00 38.12 102 PRO A N 1
ATOM 803 C CA . PRO A 1 102 ? 4.896 -2.813 -23.345 1.00 38.12 102 PRO A CA 1
ATOM 804 C C . PRO A 1 102 ? 3.888 -1.660 -23.262 1.00 38.12 102 PRO A C 1
ATOM 806 O O . PRO A 1 102 ? 4.262 -0.561 -22.819 1.00 38.12 102 PRO A O 1
ATOM 809 N N . PRO A 1 103 ? 2.634 -1.842 -23.699 1.00 40.97 103 PRO A N 1
ATOM 810 C CA . PRO A 1 103 ? 1.606 -0.890 -23.320 1.00 40.97 103 PRO A CA 1
ATOM 811 C C . PRO A 1 103 ? 1.755 -0.667 -21.813 1.00 40.97 103 PRO A C 1
ATOM 813 O O . PRO A 1 103 ? 1.802 -1.635 -21.044 1.00 40.97 103 PRO A O 1
ATOM 816 N N . ARG A 1 104 ? 1.935 0.603 -21.406 1.00 46.53 104 ARG A N 1
ATOM 817 C CA . ARG A 1 104 ? 1.720 0.982 -20.005 1.00 46.53 104 ARG A CA 1
ATOM 818 C C . ARG A 1 104 ? 0.412 0.290 -19.638 1.00 46.53 104 ARG A C 1
ATOM 820 O O . ARG A 1 104 ? -0.505 0.394 -20.459 1.00 46.53 104 ARG A O 1
ATOM 827 N N . PRO A 1 105 ? 0.365 -0.513 -18.561 1.00 42.91 105 PRO A N 1
ATOM 828 C CA . PRO A 1 105 ? -0.872 -1.194 -18.203 1.00 42.91 105 PRO A CA 1
ATOM 829 C C . PRO A 1 105 ? -1.979 -0.151 -18.309 1.00 42.91 105 PRO A C 1
ATOM 831 O O . PRO A 1 105 ? -1.848 0.912 -17.715 1.00 42.91 105 PRO A O 1
ATOM 834 N N . THR A 1 106 ? -2.973 -0.376 -19.170 1.00 46.84 106 THR A N 1
ATOM 835 C CA . THR A 1 106 ? -4.171 0.459 -19.137 1.00 46.84 106 THR A CA 1
ATOM 836 C C . THR A 1 106 ? -4.686 0.315 -17.720 1.00 46.84 106 THR A C 1
ATOM 838 O O . THR A 1 106 ? -4.961 -0.811 -17.286 1.00 46.84 106 THR A O 1
ATOM 841 N N . ASP A 1 107 ? -4.653 1.430 -16.995 1.00 48.88 107 ASP A N 1
ATOM 842 C CA . ASP A 1 107 ? -4.705 1.482 -15.540 1.00 48.88 107 ASP A CA 1
ATOM 843 C C . ASP A 1 107 ? -5.882 0.644 -14.998 1.00 48.88 107 ASP A C 1
ATOM 845 O O . ASP A 1 107 ? -5.716 -0.105 -14.038 1.00 48.88 107 ASP A O 1
ATOM 849 N N . ASP A 1 108 ? -7.001 0.596 -15.721 1.00 43.97 108 ASP A N 1
ATOM 850 C CA . ASP A 1 108 ? -8.241 -0.142 -15.441 1.00 43.97 108 ASP A CA 1
ATOM 851 C C . ASP A 1 108 ? -8.099 -1.568 -14.861 1.00 43.97 108 ASP A C 1
ATOM 853 O O . ASP A 1 108 ? -8.845 -1.931 -13.950 1.00 43.97 108 ASP A O 1
ATOM 857 N N . GLN A 1 109 ? -7.151 -2.396 -15.324 1.00 49.50 109 GLN A N 1
ATOM 858 C CA . GLN A 1 109 ? -7.000 -3.775 -14.807 1.00 49.50 109 GLN A CA 1
ATOM 859 C C . GLN A 1 109 ? -6.274 -3.840 -13.452 1.00 49.50 109 GLN A C 1
ATOM 861 O O . GLN A 1 109 ? -6.541 -4.716 -12.622 1.00 49.50 109 GLN A O 1
ATOM 866 N N . LEU A 1 110 ? -5.357 -2.900 -13.220 1.00 53.66 110 LEU A N 1
ATOM 867 C CA . LEU A 1 110 ? -4.603 -2.759 -11.976 1.00 53.66 110 LEU A CA 1
ATOM 868 C C . LEU A 1 110 ? -5.464 -2.052 -10.920 1.00 53.66 110 LEU A C 1
ATOM 870 O O . LEU A 1 110 ? -5.478 -2.478 -9.763 1.00 53.66 110 LEU A O 1
ATOM 874 N N . LEU A 1 111 ? -6.235 -1.042 -11.354 1.00 54.03 111 LEU A N 1
ATOM 875 C CA . LEU A 1 111 ? -7.125 -0.238 -10.517 1.00 54.03 111 LEU A CA 1
ATOM 876 C C . LEU A 1 111 ? -8.220 -1.092 -9.851 1.00 54.03 111 LEU A C 1
ATOM 878 O O . LEU A 1 111 ? -8.477 -0.942 -8.659 1.00 54.03 111 LEU A O 1
ATOM 882 N N . GLY A 1 112 ? -8.825 -2.037 -10.580 1.00 60.31 112 GLY A N 1
ATOM 883 C CA . GLY A 1 112 ? -9.866 -2.906 -10.013 1.00 60.31 112 GLY A CA 1
ATOM 884 C C . GLY A 1 112 ? -9.345 -3.927 -8.993 1.00 60.31 112 GLY A C 1
ATOM 885 O O . GLY A 1 112 ? -10.027 -4.247 -8.022 1.00 60.31 112 GLY A O 1
ATOM 886 N N . SER A 1 113 ? -8.123 -4.430 -9.179 1.00 69.38 113 SER A N 1
ATOM 887 C CA . SER A 1 113 ? -7.677 -5.639 -8.475 1.00 69.38 113 SER A CA 1
ATOM 888 C C . SER A 1 113 ? -7.198 -5.390 -7.037 1.00 69.38 113 SER A C 1
ATOM 890 O O . SER A 1 113 ? -7.415 -6.245 -6.185 1.00 69.38 113 SER A O 1
ATOM 892 N N . LEU A 1 114 ? -6.581 -4.235 -6.739 1.00 81.75 114 LEU A N 1
ATOM 893 C CA . LEU A 1 114 ? -6.214 -3.860 -5.358 1.00 81.75 114 LEU A CA 1
ATOM 894 C C . LEU A 1 114 ? -7.437 -3.443 -4.534 1.00 81.75 114 LEU A C 1
ATOM 896 O O . LEU A 1 114 ? -7.547 -3.804 -3.362 1.00 81.75 114 LEU A O 1
ATOM 900 N N . ARG A 1 115 ? -8.383 -2.736 -5.160 1.00 82.94 115 ARG A N 1
ATOM 901 C CA . ARG A 1 115 ? -9.637 -2.305 -4.532 1.00 82.94 115 ARG A CA 1
ATOM 902 C C . ARG A 1 115 ? -10.463 -3.491 -4.031 1.00 82.94 115 ARG A C 1
ATOM 904 O O . ARG A 1 115 ? -11.107 -3.399 -2.987 1.00 82.94 115 ARG A O 1
ATOM 911 N N . ASP A 1 116 ? -10.411 -4.602 -4.758 1.00 85.12 116 ASP A N 1
ATOM 912 C CA . ASP A 1 116 ? -11.080 -5.859 -4.424 1.00 85.12 116 ASP A CA 1
ATOM 913 C C . ASP A 1 116 ? -10.434 -6.621 -3.248 1.00 85.12 116 ASP A C 1
ATOM 915 O O . ASP A 1 116 ? -11.021 -7.584 -2.744 1.00 85.12 116 ASP A O 1
ATOM 919 N N . MET A 1 117 ? -9.239 -6.230 -2.790 1.00 90.00 117 MET A N 1
ATOM 920 C CA . MET A 1 117 ? -8.554 -6.867 -1.660 1.00 90.00 117 MET A CA 1
ATOM 921 C C . MET A 1 117 ? -9.085 -6.326 -0.329 1.00 90.00 117 MET A C 1
ATOM 923 O O . MET A 1 117 ? -8.420 -5.574 0.377 1.00 90.00 117 MET A O 1
ATOM 927 N N . THR A 1 118 ? -10.303 -6.721 0.038 1.00 91.00 118 THR A N 1
ATOM 928 C CA . THR A 1 118 ? -11.025 -6.182 1.206 1.00 91.00 118 THR A CA 1
ATOM 929 C C . THR A 1 118 ? -10.383 -6.484 2.564 1.00 91.00 118 THR A C 1
ATOM 931 O O . THR A 1 118 ? -10.825 -5.942 3.574 1.00 91.00 118 THR A O 1
ATOM 934 N N . ALA A 1 119 ? -9.397 -7.384 2.615 1.00 93.94 119 ALA A N 1
ATOM 935 C CA . ALA A 1 119 ? -8.630 -7.699 3.819 1.00 93.94 119 ALA A CA 1
ATOM 936 C C . ALA A 1 119 ? -7.320 -6.901 3.924 1.00 93.94 119 ALA A C 1
ATOM 938 O O . ALA A 1 119 ? -6.675 -6.951 4.968 1.00 93.94 119 ALA A O 1
ATOM 939 N N . LEU A 1 120 ? -6.922 -6.181 2.870 1.00 95.31 120 LEU A N 1
ATOM 940 C CA . LEU A 1 120 ? -5.626 -5.518 2.793 1.00 95.31 120 LEU A CA 1
ATOM 941 C C . LEU A 1 120 ? -5.582 -4.307 3.730 1.00 95.31 120 LEU A C 1
ATOM 943 O O . LEU A 1 120 ? -6.350 -3.357 3.581 1.00 95.31 120 LEU A O 1
ATOM 947 N N . GLU A 1 121 ? -4.663 -4.343 4.687 1.00 97.44 121 GLU A N 1
ATOM 948 C CA . GLU A 1 121 ? -4.452 -3.317 5.708 1.00 97.44 121 GLU A CA 1
ATOM 949 C C . GLU A 1 121 ? -3.147 -2.550 5.474 1.00 97.44 121 GLU A C 1
ATOM 951 O O . GLU A 1 121 ? -3.086 -1.357 5.766 1.00 97.44 121 GLU A O 1
ATOM 956 N N . GLU A 1 122 ? -2.124 -3.186 4.900 1.00 96.75 122 GLU A N 1
ATOM 957 C CA . GLU A 1 122 ? -0.843 -2.540 4.615 1.00 96.75 122 GLU A CA 1
ATOM 958 C C . GLU A 1 122 ? -0.380 -2.804 3.186 1.00 96.75 122 GLU A C 1
ATOM 960 O O . GLU A 1 122 ? -0.305 -3.951 2.735 1.00 96.75 122 GLU A O 1
ATOM 965 N N . LEU A 1 123 ? -0.033 -1.727 2.484 1.00 92.62 123 LEU A N 1
ATOM 966 C CA . LEU A 1 123 ? 0.439 -1.772 1.109 1.00 92.62 123 LEU A CA 1
ATOM 967 C C . LEU A 1 123 ? 1.780 -1.052 0.983 1.00 92.62 123 LEU A C 1
ATOM 969 O O . LEU A 1 123 ? 1.883 0.139 1.271 1.00 92.62 123 LEU A O 1
ATOM 973 N N . VAL A 1 124 ? 2.790 -1.756 0.482 1.00 89.56 124 VAL A N 1
ATOM 974 C CA . VAL A 1 124 ? 4.084 -1.186 0.103 1.00 89.56 124 VAL A CA 1
ATOM 975 C C . VAL A 1 124 ? 4.269 -1.361 -1.398 1.00 89.56 124 VAL A C 1
ATOM 977 O O . VAL A 1 124 ? 4.364 -2.486 -1.890 1.00 89.56 124 VAL A O 1
ATOM 980 N N . LEU A 1 125 ? 4.340 -0.258 -2.135 1.00 82.75 125 LEU A N 1
ATOM 981 C CA . LEU A 1 125 ? 4.564 -0.267 -3.576 1.00 82.75 125 LEU A CA 1
ATOM 982 C C . LEU A 1 125 ? 5.908 0.365 -3.927 1.00 82.75 125 LEU A C 1
ATOM 984 O O . LEU A 1 125 ? 6.199 1.505 -3.566 1.00 82.75 125 LEU A O 1
ATOM 988 N N . GLY A 1 126 ? 6.694 -0.377 -4.700 1.00 73.81 126 GLY A N 1
ATOM 989 C CA . GLY A 1 126 ? 7.898 0.111 -5.351 1.00 73.81 126 GLY A CA 1
ATOM 990 C C . GLY A 1 126 ? 7.606 1.183 -6.404 1.00 73.81 126 GLY A C 1
ATOM 991 O O . GLY A 1 126 ? 6.502 1.329 -6.934 1.00 73.81 126 GLY A O 1
ATOM 992 N N . ALA A 1 127 ? 8.642 1.915 -6.779 1.00 60.50 127 ALA A N 1
ATOM 993 C CA . ALA A 1 127 ? 8.505 3.199 -7.457 1.00 60.50 127 ALA A CA 1
ATOM 994 C C . ALA A 1 127 ? 8.017 3.242 -8.907 1.00 60.50 127 ALA A C 1
ATOM 996 O O . ALA A 1 127 ? 7.944 4.314 -9.507 1.00 60.50 127 ALA A O 1
ATOM 997 N N . TRP A 1 128 ? 7.619 2.100 -9.451 1.00 57.09 128 TRP A N 1
ATOM 998 C CA . TRP A 1 128 ? 7.070 1.984 -10.800 1.00 57.09 128 TRP A CA 1
ATOM 999 C C . TRP A 1 128 ? 5.557 1.755 -10.820 1.00 57.09 128 TRP A C 1
ATOM 1001 O O . TRP A 1 128 ? 4.948 1.823 -11.885 1.00 57.09 128 TRP A O 1
ATOM 1011 N N . TYR A 1 129 ? 4.934 1.525 -9.660 1.00 54.72 129 TYR A N 1
ATOM 1012 C CA . TYR A 1 129 ? 3.485 1.334 -9.551 1.00 54.72 129 TYR A CA 1
ATOM 1013 C C . TYR A 1 129 ? 2.696 2.638 -9.439 1.00 54.72 129 TYR A C 1
ATOM 1015 O O . TYR A 1 129 ? 1.499 2.636 -9.695 1.00 54.72 129 TYR A O 1
ATOM 1023 N N . VAL A 1 130 ? 3.364 3.743 -9.098 1.00 51.88 130 VAL A N 1
ATOM 1024 C CA . VAL A 1 130 ? 2.764 5.081 -8.962 1.00 51.88 130 VAL A CA 1
ATOM 1025 C C . VAL A 1 130 ? 3.324 6.013 -10.039 1.00 51.88 130 VAL A C 1
ATOM 1027 O O . VAL A 1 130 ? 3.719 7.146 -9.779 1.00 51.88 130 VAL A O 1
ATOM 1030 N N . THR A 1 131 ? 3.433 5.520 -11.274 1.00 48.47 131 THR A N 1
ATOM 1031 C CA . THR A 1 131 ? 3.742 6.388 -12.417 1.00 48.47 131 THR A CA 1
ATOM 1032 C C . THR A 1 131 ? 2.432 6.862 -13.025 1.00 48.47 131 THR A C 1
ATOM 1034 O O . THR A 1 131 ? 1.847 6.190 -13.865 1.00 48.47 131 THR A O 1
ATOM 1037 N N . VAL A 1 132 ? 1.949 8.024 -12.582 1.00 45.09 132 VAL A N 1
ATOM 1038 C CA . VAL A 1 132 ? 0.839 8.695 -13.268 1.00 45.09 132 VAL A CA 1
ATOM 1039 C C . VAL A 1 132 ? 1.360 9.215 -14.615 1.00 45.09 132 VAL A C 1
ATOM 1041 O O . VAL A 1 132 ? 2.454 9.787 -14.651 1.00 45.09 132 VAL A O 1
ATOM 1044 N N . PRO A 1 133 ? 0.638 9.008 -15.730 1.00 42.25 133 PRO A N 1
ATOM 1045 C CA . PRO A 1 133 ? 1.075 9.461 -17.043 1.00 42.25 133 PRO A CA 1
ATOM 1046 C C . PRO A 1 133 ? 1.457 10.953 -17.062 1.00 42.25 133 PRO A C 1
ATOM 1048 O O . PRO A 1 133 ? 0.687 11.821 -16.662 1.00 42.25 133 PRO A O 1
ATOM 1051 N N . ASP A 1 134 ? 2.662 11.241 -17.565 1.00 38.12 134 ASP A N 1
ATOM 1052 C CA . ASP A 1 134 ? 3.175 12.601 -17.769 1.00 38.12 134 ASP A CA 1
ATOM 1053 C C . ASP A 1 134 ? 2.343 13.380 -18.817 1.00 38.12 134 ASP A C 1
ATOM 1055 O O . ASP A 1 134 ? 1.830 12.803 -19.783 1.00 38.12 134 ASP A O 1
ATOM 1059 N N . LYS A 1 135 ? 2.292 14.706 -18.630 1.00 40.94 135 LYS A N 1
ATOM 1060 C CA . LYS A 1 135 ? 1.435 15.787 -19.177 1.00 40.94 135 LYS A CA 1
ATOM 1061 C C . LYS A 1 135 ? 1.238 15.884 -20.704 1.00 40.94 135 LYS A C 1
ATOM 1063 O O . LYS A 1 13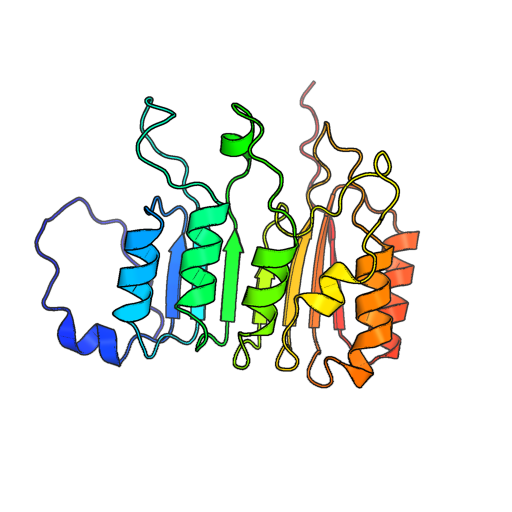5 ? 0.685 16.869 -21.185 1.00 40.94 135 LYS A O 1
ATOM 1068 N N . SER A 1 136 ? 1.687 14.912 -21.491 1.00 39.88 136 SER A N 1
ATOM 1069 C CA . SER A 1 136 ? 1.523 14.905 -22.955 1.00 39.88 136 SER A CA 1
ATOM 1070 C C . SER A 1 136 ? 0.180 14.341 -23.438 1.00 39.88 136 SER A C 1
ATOM 1072 O O . SER A 1 136 ? -0.189 14.550 -24.590 1.00 39.88 136 SER A O 1
ATOM 1074 N N . THR A 1 137 ? -0.574 13.673 -22.564 1.00 41.91 137 THR A N 1
ATOM 1075 C CA . THR A 1 137 ? -1.943 13.205 -22.820 1.00 41.91 137 THR A CA 1
ATOM 1076 C C . THR A 1 137 ? -2.846 13.775 -21.732 1.00 41.91 137 THR A C 1
ATOM 1078 O O . THR A 1 137 ? -2.555 13.629 -20.552 1.00 41.91 137 THR A O 1
ATOM 1081 N N . SER A 1 138 ? -3.901 14.475 -22.130 1.00 40.69 138 SER A N 1
ATOM 1082 C CA . SER A 1 138 ? -4.716 15.445 -21.379 1.00 40.69 138 SER A CA 1
ATOM 1083 C C . SER A 1 138 ? -5.534 14.935 -20.176 1.00 40.69 138 SER A C 1
ATOM 1085 O O . SER A 1 138 ? -6.551 15.538 -19.851 1.00 40.69 138 SER A O 1
ATOM 1087 N N . PHE A 1 139 ? -5.132 13.854 -19.513 1.00 42.00 139 PHE A N 1
ATOM 1088 C CA . PHE A 1 139 ? -5.819 13.321 -18.338 1.00 42.00 139 PHE A CA 1
ATOM 1089 C C . PHE A 1 139 ? -4.783 12.922 -17.288 1.00 42.00 139 PHE A C 1
ATOM 1091 O O . PHE A 1 139 ? -4.258 11.812 -17.304 1.00 42.00 139 PHE A O 1
ATOM 1098 N N . THR A 1 140 ? -4.450 13.846 -16.388 1.00 52.88 140 THR A N 1
ATOM 1099 C CA . THR A 1 140 ? -3.900 13.462 -15.089 1.00 52.88 140 THR A CA 1
ATOM 1100 C C . THR A 1 140 ? -5.049 12.863 -14.290 1.00 52.88 140 THR A C 1
ATOM 1102 O O . THR A 1 140 ? -5.976 13.575 -13.906 1.00 52.88 140 THR A O 1
ATOM 1105 N N . ASP A 1 141 ? -5.040 11.541 -14.110 1.00 64.25 141 ASP A N 1
ATOM 1106 C CA . ASP A 1 141 ? -5.981 10.890 -13.203 1.00 64.25 141 ASP A CA 1
ATOM 1107 C C . ASP A 1 141 ? -5.537 11.158 -11.762 1.00 64.25 141 ASP A C 1
ATOM 1109 O O . ASP A 1 141 ? -4.790 10.402 -11.136 1.00 64.25 141 ASP A O 1
ATOM 1113 N N . ASP A 1 142 ? -5.967 12.308 -11.255 1.00 70.12 142 ASP A N 1
ATOM 1114 C CA . ASP A 1 142 ? -5.693 12.739 -9.891 1.00 70.12 142 ASP A CA 1
ATOM 1115 C C . ASP A 1 142 ? -6.508 11.935 -8.863 1.00 70.12 142 ASP A C 1
ATOM 1117 O O . ASP A 1 142 ? -6.334 12.131 -7.662 1.00 70.12 142 ASP A O 1
ATOM 1121 N N . MET A 1 143 ? -7.380 11.021 -9.300 1.00 72.56 143 MET A N 1
ATOM 1122 C CA . MET A 1 143 ? -8.133 10.110 -8.436 1.00 72.56 143 MET A CA 1
ATOM 1123 C C . MET A 1 143 ? -7.557 8.692 -8.416 1.00 72.56 143 MET A C 1
ATOM 1125 O O . MET A 1 143 ? -7.951 7.906 -7.556 1.00 72.56 143 MET A O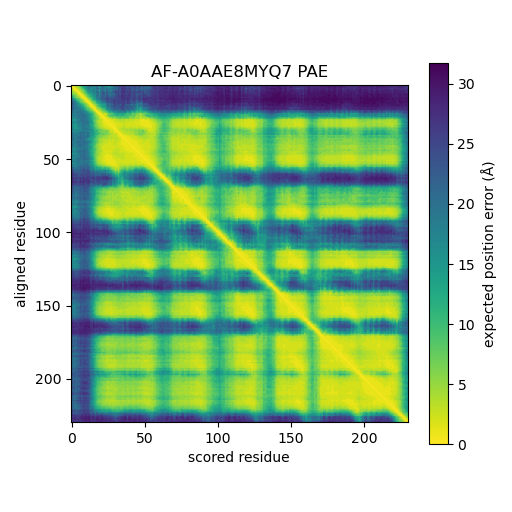 1
ATOM 1129 N N . ALA A 1 144 ? -6.554 8.390 -9.247 1.00 71.88 144 ALA A N 1
ATOM 1130 C CA . ALA A 1 144 ? -5.984 7.051 -9.396 1.00 71.88 144 ALA A CA 1
ATOM 1131 C C . ALA A 1 144 ? -5.640 6.370 -8.056 1.00 71.88 144 ALA A C 1
ATOM 1133 O O . ALA A 1 144 ? -6.050 5.240 -7.809 1.00 71.88 144 ALA A O 1
ATOM 1134 N N . LEU A 1 145 ? -4.943 7.059 -7.139 1.00 77.25 145 LEU A N 1
ATOM 1135 C CA . LEU A 1 145 ? -4.606 6.492 -5.820 1.00 77.25 145 LEU A CA 1
ATOM 1136 C C . LEU A 1 145 ? -5.840 6.226 -4.948 1.00 77.25 145 LEU A C 1
ATOM 1138 O O . LEU A 1 145 ? -5.868 5.273 -4.175 1.00 77.25 145 LEU A O 1
ATOM 1142 N N . VAL A 1 146 ? -6.863 7.065 -5.065 1.00 83.50 146 VAL A N 1
ATOM 1143 C CA . VAL A 1 146 ? -8.116 6.913 -4.323 1.00 83.50 146 VAL A CA 1
ATOM 1144 C C . VAL A 1 146 ? -8.937 5.751 -4.890 1.00 83.50 146 VAL A C 1
ATOM 1146 O O . VAL A 1 146 ? -9.661 5.079 -4.160 1.00 83.50 146 VAL A O 1
ATOM 1149 N N . ASP A 1 147 ? -8.824 5.474 -6.183 1.00 80.00 147 ASP A N 1
ATOM 1150 C CA . ASP A 1 147 ? -9.611 4.432 -6.834 1.00 80.00 147 ASP A CA 1
ATOM 1151 C C . ASP A 1 147 ? -8.995 3.034 -6.731 1.00 80.00 147 ASP A C 1
ATOM 1153 O O . ASP A 1 147 ? -9.741 2.055 -6.791 1.00 80.00 147 ASP A O 1
ATOM 1157 N N . ILE A 1 148 ? -7.684 2.926 -6.474 1.00 78.94 148 ILE A N 1
ATOM 1158 C CA . ILE A 1 148 ? -7.012 1.626 -6.287 1.00 78.94 148 ILE A CA 1
ATOM 1159 C C . ILE A 1 148 ? -7.067 1.073 -4.873 1.00 78.94 148 ILE A C 1
ATOM 1161 O O . ILE A 1 148 ? -6.937 -0.137 -4.692 1.00 78.94 148 ILE A O 1
ATOM 1165 N N . LEU A 1 149 ? -7.158 1.929 -3.858 1.00 87.25 149 LEU A N 1
ATOM 1166 C CA . LEU A 1 149 ? -7.004 1.474 -2.482 1.00 87.25 149 LEU A CA 1
ATOM 1167 C C . LEU A 1 149 ? -8.313 0.850 -1.969 1.00 87.25 149 LEU A C 1
ATOM 1169 O O . LEU A 1 149 ? -9.400 1.373 -2.237 1.00 87.25 149 LEU A O 1
ATOM 1173 N N . PRO A 1 150 ? -8.241 -0.256 -1.210 1.00 91.31 150 PRO A N 1
ATOM 1174 C CA . PRO A 1 150 ? -9.403 -0.805 -0.529 1.00 91.31 150 PRO A CA 1
ATOM 1175 C C . PRO A 1 150 ? -9.725 -0.001 0.738 1.00 91.31 150 PRO A C 1
ATOM 1177 O O . PRO A 1 150 ? -8.844 0.561 1.387 1.00 91.31 150 PRO A O 1
ATOM 1180 N N . ALA A 1 151 ? -10.998 0.009 1.146 1.00 93.06 151 ALA A N 1
ATOM 1181 C CA . ALA A 1 151 ? -11.461 0.731 2.342 1.00 93.06 151 ALA A CA 1
ATOM 1182 C C . ALA A 1 151 ? -10.821 0.236 3.659 1.00 93.06 151 ALA A C 1
ATOM 1184 O O . ALA A 1 151 ? -10.797 0.960 4.655 1.00 93.06 151 ALA A O 1
ATOM 1185 N N . SER A 1 152 ? -10.308 -0.998 3.667 1.00 95.31 152 SER A N 1
ATOM 1186 C CA . SER A 1 152 ? -9.625 -1.634 4.799 1.00 95.31 152 SER A CA 1
ATOM 1187 C C . SER A 1 152 ? -8.223 -1.084 5.069 1.00 95.31 152 SER A C 1
ATOM 1189 O O . SER A 1 152 ? -7.661 -1.377 6.126 1.00 95.31 152 SER A O 1
ATOM 1191 N N . ILE A 1 153 ? -7.658 -0.299 4.145 1.00 96.19 153 ILE A N 1
ATOM 1192 C CA . ILE A 1 153 ? -6.267 0.138 4.217 1.00 96.19 153 ILE A CA 1
ATOM 1193 C C . ILE A 1 153 ? -5.996 0.982 5.473 1.00 96.19 153 ILE A C 1
ATOM 1195 O O . ILE A 1 153 ? -6.767 1.870 5.843 1.00 96.19 153 ILE A O 1
ATOM 1199 N N . ARG A 1 154 ? -4.876 0.690 6.135 1.00 97.25 154 ARG A N 1
ATOM 1200 C CA . ARG A 1 154 ? -4.385 1.356 7.351 1.00 97.25 154 ARG A CA 1
ATOM 1201 C C . ARG A 1 154 ? -3.034 2.025 7.148 1.00 97.25 154 ARG A C 1
ATOM 1203 O O . ARG A 1 154 ? -2.782 3.064 7.758 1.00 97.25 154 ARG A O 1
ATOM 1210 N N . SER A 1 155 ? -2.192 1.438 6.301 1.00 96.94 155 SER A N 1
ATOM 1211 C CA . SER A 1 155 ? -0.849 1.926 5.999 1.00 96.94 155 SER A CA 1
ATOM 1212 C C . SER A 1 155 ? -0.555 1.836 4.507 1.00 96.94 155 SER A C 1
ATOM 1214 O O . SER A 1 155 ? -0.801 0.804 3.877 1.00 96.94 155 SER A O 1
ATOM 1216 N N . VAL A 1 156 ? -0.014 2.915 3.945 1.00 92.44 156 VAL A N 1
ATOM 1217 C CA . VAL A 1 156 ? 0.423 2.969 2.547 1.00 92.44 156 VAL A CA 1
ATOM 1218 C C . VAL A 1 156 ? 1.846 3.507 2.484 1.00 92.44 156 VAL A C 1
ATOM 1220 O O . VAL A 1 156 ? 2.110 4.629 2.908 1.00 92.44 156 VAL A O 1
ATOM 1223 N N . LYS A 1 157 ? 2.763 2.729 1.909 1.00 91.06 157 LYS A N 1
ATOM 1224 C CA . LYS A 1 157 ? 4.137 3.143 1.624 1.00 91.06 157 LYS A CA 1
ATOM 1225 C C . LYS A 1 157 ? 4.384 3.139 0.127 1.00 91.06 157 LYS A C 1
ATOM 1227 O O . LYS A 1 157 ? 4.285 2.097 -0.519 1.00 91.06 157 LYS A O 1
ATOM 1232 N N . LEU A 1 158 ? 4.733 4.297 -0.415 1.00 84.38 158 LEU A N 1
ATOM 1233 C CA . LEU A 1 158 ? 4.990 4.484 -1.836 1.00 84.38 158 LEU A CA 1
ATOM 1234 C C . LEU A 1 158 ? 6.436 4.925 -2.027 1.00 84.38 158 LEU A C 1
ATOM 1236 O O . LEU A 1 158 ? 6.850 5.999 -1.589 1.00 84.38 158 LEU A O 1
ATOM 1240 N N . GLU A 1 159 ? 7.212 4.101 -2.713 1.00 76.94 159 GLU A N 1
ATOM 1241 C CA . GLU A 1 159 ? 8.443 4.572 -3.329 1.00 76.94 159 GLU A CA 1
ATOM 1242 C C . GLU A 1 159 ? 8.059 5.334 -4.602 1.00 76.94 159 GLU A C 1
ATOM 1244 O O . GLU A 1 159 ? 7.128 4.947 -5.299 1.00 76.94 159 GLU A O 1
ATOM 1249 N N . VAL A 1 160 ? 8.755 6.421 -4.933 1.00 68.12 160 VAL A N 1
ATOM 1250 C CA . VAL A 1 160 ? 8.564 7.167 -6.182 1.00 68.12 160 VAL A CA 1
ATOM 1251 C C . VAL A 1 160 ? 9.923 7.560 -6.764 1.00 68.12 160 VAL A C 1
ATOM 1253 O O . VAL A 1 160 ? 10.653 8.374 -6.193 1.00 68.12 160 VAL A O 1
ATOM 1256 N N . PHE A 1 161 ? 10.277 6.980 -7.916 1.00 59.62 161 PHE A N 1
ATOM 1257 C CA . PHE A 1 161 ? 11.511 7.285 -8.639 1.00 59.62 161 PHE A CA 1
ATOM 1258 C C . PHE A 1 161 ? 11.210 8.343 -9.702 1.00 59.62 161 PHE A C 1
ATOM 1260 O O . PHE A 1 161 ? 10.558 8.061 -10.706 1.00 59.62 161 PHE A O 1
ATOM 1267 N N . GLY A 1 162 ? 11.773 9.539 -9.539 1.00 50.19 162 GLY A N 1
ATOM 1268 C CA . GLY A 1 162 ? 12.051 10.402 -10.681 1.00 50.19 162 GLY A CA 1
ATOM 1269 C C . GLY A 1 162 ? 13.195 9.776 -11.477 1.00 50.19 162 GLY A C 1
ATOM 1270 O O . GLY A 1 162 ? 14.349 9.833 -11.057 1.00 50.19 162 GLY A O 1
ATOM 1271 N N . GLY A 1 163 ? 12.903 9.100 -12.586 1.00 40.84 163 GLY A N 1
ATOM 1272 C CA . GLY A 1 163 ? 13.956 8.612 -13.476 1.00 40.84 163 GLY A CA 1
ATOM 1273 C C . GLY A 1 163 ? 14.722 9.775 -14.117 1.00 40.84 163 GLY A C 1
ATOM 1274 O O . GLY A 1 163 ? 14.122 10.794 -14.440 1.00 40.84 163 GLY A O 1
ATOM 1275 N N . GLU A 1 164 ? 16.019 9.597 -14.407 1.00 40.94 164 GLU A N 1
ATOM 1276 C CA . GLU A 1 164 ? 16.859 10.568 -15.152 1.00 40.94 164 GLU A CA 1
ATOM 1277 C C . GLU A 1 164 ? 16.261 11.015 -16.505 1.00 40.94 164 GLU A C 1
ATOM 1279 O O . GLU A 1 164 ? 16.681 12.020 -17.073 1.00 40.94 164 GLU A O 1
ATOM 1284 N N . TYR A 1 165 ? 15.264 10.284 -17.013 1.00 38.16 165 TYR A N 1
ATOM 1285 C CA . TYR A 1 165 ? 14.616 10.510 -18.307 1.00 38.16 165 TYR A CA 1
ATOM 1286 C C . TYR A 1 165 ? 13.106 10.740 -18.215 1.00 38.16 165 TYR A C 1
ATOM 1288 O O . TYR A 1 165 ? 12.469 11.047 -19.220 1.00 38.16 165 TYR A O 1
ATOM 1296 N N . THR A 1 166 ? 12.517 10.602 -17.028 1.00 41.72 166 THR A N 1
ATOM 1297 C CA . THR A 1 166 ? 11.106 10.901 -16.803 1.00 41.72 166 THR A CA 1
ATOM 1298 C C . THR A 1 166 ? 11.053 12.124 -15.912 1.00 41.72 166 THR A C 1
ATOM 1300 O O . THR A 1 166 ? 11.307 12.023 -14.715 1.00 41.72 166 THR A O 1
ATOM 1303 N N . LYS A 1 167 ? 10.615 13.263 -16.456 1.00 43.69 167 LYS A N 1
ATOM 1304 C CA . LYS A 1 167 ? 10.093 14.389 -15.662 1.00 43.69 167 LYS A CA 1
ATOM 1305 C C . LYS A 1 167 ? 8.790 14.012 -14.930 1.00 43.69 167 LYS A C 1
ATOM 1307 O O . LYS A 1 167 ? 7.952 14.867 -14.679 1.00 43.69 167 LYS A O 1
ATOM 1312 N N . SER A 1 168 ? 8.615 12.731 -14.602 1.00 45.25 168 SER A N 1
ATOM 1313 C CA . SER A 1 168 ? 7.533 12.218 -13.786 1.00 45.25 168 SER A CA 1
ATOM 1314 C C . SER A 1 168 ? 7.839 12.635 -12.356 1.00 45.25 168 SER A C 1
ATOM 1316 O O . SER A 1 168 ? 8.362 11.870 -11.549 1.00 45.25 168 SER A O 1
ATOM 1318 N N . THR A 1 169 ? 7.566 13.904 -12.077 1.00 52.06 169 THR A N 1
ATOM 1319 C CA . THR A 1 169 ? 7.294 14.374 -10.731 1.00 52.06 169 THR A CA 1
ATOM 1320 C C . THR A 1 169 ? 6.188 13.488 -10.182 1.00 52.06 169 THR A C 1
ATOM 1322 O O . THR A 1 169 ? 5.265 13.134 -10.919 1.00 52.06 169 THR A O 1
ATOM 1325 N N . VAL A 1 170 ? 6.290 13.107 -8.912 1.00 58.59 170 VAL A N 1
ATOM 1326 C CA . VAL A 1 170 ? 5.183 12.482 -8.177 1.00 58.59 170 VAL A CA 1
ATOM 1327 C C . VAL A 1 170 ? 3.887 13.184 -8.579 1.00 58.59 170 VAL A C 1
ATOM 1329 O O . VAL A 1 170 ? 3.890 14.417 -8.656 1.00 58.59 170 VAL A O 1
ATOM 1332 N N . ASN A 1 171 ? 2.805 12.446 -8.869 1.00 68.31 171 ASN A N 1
ATOM 1333 C CA . ASN A 1 171 ? 1.514 13.108 -9.049 1.00 68.31 171 ASN A CA 1
ATOM 1334 C C . ASN A 1 171 ? 1.065 13.640 -7.690 1.00 68.31 171 ASN A C 1
ATOM 1336 O O . ASN A 1 171 ? 0.341 12.987 -6.940 1.00 68.31 171 ASN A O 1
ATOM 1340 N N . PHE A 1 172 ? 1.566 14.830 -7.384 1.00 75.50 172 PHE A N 1
ATOM 1341 C CA . PHE A 1 172 ? 1.295 15.578 -6.179 1.00 75.50 172 PHE A CA 1
ATOM 1342 C C . PHE A 1 172 ? -0.214 15.679 -5.955 1.00 75.50 172 PHE A C 1
ATOM 1344 O O . PHE A 1 172 ? -0.677 15.464 -4.842 1.00 75.50 172 PHE A O 1
ATOM 1351 N N . TRP A 1 173 ? -0.993 15.888 -7.019 1.00 76.12 173 TRP A N 1
ATOM 1352 C CA . TRP A 1 173 ? -2.447 15.974 -6.937 1.00 76.12 173 TRP A CA 1
ATOM 1353 C C . TRP A 1 173 ? -3.101 14.653 -6.540 1.00 76.12 173 TRP A C 1
ATOM 1355 O O . TRP A 1 173 ? -3.949 14.665 -5.655 1.00 76.12 173 TRP A O 1
ATOM 1365 N N . ALA A 1 174 ? -2.656 13.514 -7.077 1.00 77.56 174 ALA A N 1
ATOM 1366 C CA . ALA A 1 174 ? -3.153 12.208 -6.632 1.00 77.56 174 ALA A CA 1
ATOM 1367 C C . ALA A 1 174 ? -2.868 11.946 -5.146 1.00 77.56 174 ALA A C 1
ATOM 1369 O O . ALA A 1 174 ? -3.727 11.447 -4.417 1.00 77.56 174 ALA A O 1
ATOM 1370 N N . VAL A 1 175 ? -1.678 12.323 -4.670 1.00 81.69 175 VAL A N 1
ATOM 1371 C CA . VAL A 1 175 ? -1.316 12.198 -3.251 1.00 81.69 175 VAL A CA 1
ATOM 1372 C C . VAL A 1 175 ? -2.151 13.135 -2.375 1.00 81.69 175 VAL A C 1
ATOM 1374 O O . VAL A 1 175 ? -2.598 12.738 -1.300 1.00 81.69 175 VAL A O 1
ATOM 1377 N N . MET A 1 176 ? -2.398 14.364 -2.824 1.00 86.50 176 MET A N 1
ATOM 1378 C CA . MET A 1 176 ? -3.227 15.327 -2.098 1.00 86.50 176 MET A CA 1
ATOM 1379 C C . MET A 1 176 ? -4.705 14.917 -2.075 1.00 86.50 176 MET A C 1
ATOM 1381 O O . MET A 1 176 ? -5.361 15.044 -1.041 1.00 86.50 176 MET A O 1
ATOM 1385 N N . ASN A 1 177 ? -5.228 14.363 -3.170 1.00 87.69 177 ASN A N 1
ATOM 1386 C CA . ASN A 1 177 ? -6.601 13.862 -3.239 1.00 87.69 177 ASN A CA 1
ATOM 1387 C C . ASN A 1 177 ? -6.821 12.643 -2.346 1.00 87.69 177 ASN A C 1
ATOM 1389 O O . ASN A 1 177 ? -7.897 12.507 -1.758 1.00 87.69 177 ASN A O 1
ATOM 1393 N N . LEU A 1 178 ? -5.802 11.795 -2.176 1.00 88.62 178 LEU A N 1
ATOM 1394 C CA . LEU A 1 178 ? -5.835 10.735 -1.175 1.00 88.62 178 LEU A CA 1
ATOM 1395 C C . LEU A 1 178 ? -5.979 11.313 0.240 1.00 88.62 178 LEU A C 1
ATOM 1397 O O . LEU A 1 178 ? -6.870 10.880 0.966 1.00 88.62 178 LEU A O 1
ATOM 1401 N N . ALA A 1 179 ? -5.201 12.339 0.605 1.00 91.31 179 ALA A N 1
ATOM 1402 C CA . ALA A 1 179 ? -5.346 13.012 1.901 1.00 91.31 179 ALA A CA 1
ATOM 1403 C C . ALA A 1 179 ? -6.750 13.615 2.088 1.00 91.31 179 ALA A C 1
ATOM 1405 O O . ALA A 1 179 ? -7.352 13.494 3.155 1.00 91.31 179 ALA A O 1
ATOM 1406 N N . ALA A 1 180 ? -7.289 14.251 1.043 1.00 91.94 180 ALA A N 1
ATOM 1407 C CA . ALA A 1 180 ? -8.613 14.864 1.078 1.00 91.94 180 ALA A CA 1
ATOM 1408 C C . ALA A 1 180 ? -9.738 13.829 1.243 1.00 91.94 180 ALA A C 1
ATOM 1410 O O . ALA A 1 180 ? -10.661 14.058 2.021 1.00 91.94 180 ALA A O 1
ATOM 1411 N N . SER A 1 181 ? -9.634 12.693 0.548 1.00 92.06 181 SER A N 1
ATOM 1412 C CA . SER A 1 181 ? -10.664 11.647 0.505 1.00 92.06 181 SER A CA 1
ATOM 1413 C C . SER A 1 181 ? -10.562 10.634 1.648 1.00 92.06 181 SER A C 1
ATOM 1415 O O . SER A 1 181 ? -11.523 9.910 1.912 1.00 92.06 181 SER A O 1
ATOM 1417 N N . ALA A 1 182 ? -9.410 10.551 2.321 1.00 92.25 182 ALA A N 1
ATOM 1418 C CA . ALA A 1 182 ? -9.137 9.534 3.332 1.00 92.25 182 ALA A CA 1
ATOM 1419 C C . ALA A 1 182 ? -10.175 9.446 4.464 1.00 92.25 182 ALA A C 1
ATOM 1421 O O . ALA A 1 182 ? -10.574 8.324 4.768 1.00 92.25 182 ALA A O 1
ATOM 1422 N N . PRO A 1 183 ? -10.686 10.546 5.055 1.00 91.19 183 PRO A N 1
ATOM 1423 C CA . PRO A 1 183 ? -11.653 10.446 6.151 1.00 91.19 183 PRO A CA 1
ATOM 1424 C C . PRO A 1 183 ? -12.936 9.692 5.780 1.00 91.19 183 PRO A C 1
ATOM 1426 O O . PRO A 1 183 ? -13.502 8.994 6.617 1.00 91.19 183 PRO A O 1
ATOM 1429 N N . GLU A 1 184 ? -13.385 9.828 4.531 1.00 93.25 184 GLU A N 1
ATOM 1430 C CA . GLU A 1 184 ? -14.633 9.234 4.049 1.00 93.25 184 GLU A CA 1
ATOM 1431 C C . GLU A 1 184 ? -14.402 7.862 3.409 1.00 93.25 184 GLU A C 1
ATOM 1433 O O . GLU A 1 184 ? -15.141 6.917 3.681 1.00 93.25 184 GLU A O 1
ATOM 1438 N N . ARG A 1 185 ? -13.371 7.735 2.562 1.00 93.06 185 ARG A N 1
ATOM 1439 C CA . ARG A 1 185 ? -13.118 6.512 1.782 1.00 93.06 185 ARG A CA 1
ATOM 1440 C C . ARG A 1 185 ? -12.228 5.498 2.496 1.00 93.06 185 ARG A C 1
ATOM 1442 O O . ARG A 1 185 ? -12.365 4.303 2.248 1.00 93.06 185 ARG A O 1
ATOM 1449 N N . PHE A 1 186 ? -11.346 5.958 3.383 1.00 95.06 186 PHE A N 1
ATOM 1450 C CA . PHE A 1 186 ? -10.345 5.143 4.079 1.00 95.06 186 PHE A CA 1
ATOM 1451 C C . PHE A 1 186 ? -10.317 5.473 5.579 1.00 95.06 186 PHE A C 1
ATOM 1453 O O . PHE A 1 186 ? -9.285 5.897 6.105 1.00 95.06 186 PHE A O 1
ATOM 1460 N N . PRO A 1 187 ? -11.430 5.276 6.311 1.00 93.88 187 PRO A N 1
ATOM 1461 C CA . PRO A 1 187 ? -11.552 5.703 7.709 1.00 93.88 187 PRO A CA 1
ATOM 1462 C C . PRO A 1 187 ? -10.548 5.022 8.653 1.00 93.88 187 PRO A C 1
ATOM 1464 O O . PRO A 1 187 ? -10.346 5.481 9.781 1.00 93.88 187 PRO A O 1
ATOM 1467 N N . SER A 1 188 ? -9.905 3.941 8.207 1.00 95.56 188 SER A N 1
ATOM 1468 C CA . SER A 1 188 ? -8.879 3.195 8.940 1.00 95.56 188 SER A CA 1
ATOM 1469 C C . SER A 1 188 ? -7.446 3.610 8.597 1.00 95.56 188 SER A C 1
ATOM 1471 O O . SER A 1 188 ? -6.530 3.160 9.282 1.00 95.56 188 SER A O 1
ATOM 1473 N N . LEU A 1 189 ? -7.235 4.473 7.594 1.00 96.88 189 LEU A N 1
ATOM 1474 C CA . LEU A 1 189 ? -5.910 4.942 7.188 1.00 96.88 189 LEU A CA 1
ATOM 1475 C C . LEU A 1 189 ? -5.291 5.782 8.307 1.00 96.88 189 LEU A C 1
ATOM 1477 O O . LEU A 1 189 ? -5.897 6.741 8.787 1.00 96.88 189 LEU A O 1
ATOM 1481 N N . ARG A 1 190 ? -4.098 5.395 8.759 1.00 96.62 190 ARG A N 1
ATOM 1482 C CA . ARG A 1 190 ? -3.372 6.058 9.852 1.00 96.62 190 ARG A CA 1
ATOM 1483 C C . ARG A 1 190 ? -1.955 6.436 9.481 1.00 96.62 190 ARG A C 1
ATOM 1485 O O . ARG A 1 190 ? -1.447 7.374 10.073 1.00 96.62 190 ARG A O 1
ATOM 1492 N N . ILE A 1 191 ? -1.336 5.734 8.536 1.00 96.88 191 ILE A N 1
ATOM 1493 C CA . ILE A 1 191 ? 0.069 5.937 8.189 1.00 96.88 191 ILE A CA 1
ATOM 1494 C C . ILE A 1 191 ? 0.194 6.096 6.682 1.00 96.88 191 ILE A C 1
ATOM 1496 O O . ILE A 1 191 ? -0.343 5.292 5.913 1.00 96.88 191 ILE A O 1
ATOM 1500 N N . ILE A 1 192 ? 0.944 7.111 6.267 1.00 93.19 192 ILE A N 1
ATOM 1501 C CA . ILE A 1 192 ? 1.435 7.219 4.906 1.00 93.19 192 ILE A CA 1
ATOM 1502 C C . ILE A 1 192 ? 2.934 7.516 4.887 1.00 93.19 192 ILE A C 1
ATOM 1504 O O . ILE A 1 192 ? 3.426 8.424 5.561 1.00 93.19 192 ILE A O 1
ATOM 1508 N N . GLU A 1 193 ? 3.668 6.735 4.101 1.00 91.69 193 GLU A N 1
ATOM 1509 C CA . G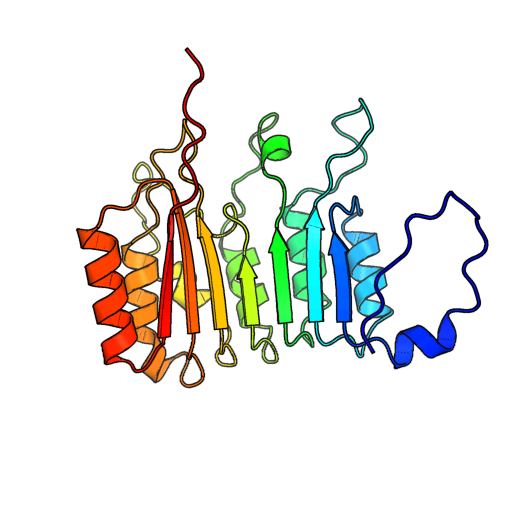LU A 1 193 ? 5.104 6.898 3.918 1.00 91.69 193 GLU A CA 1
ATOM 1510 C C . GLU A 1 193 ? 5.435 7.104 2.440 1.00 91.69 193 GLU A C 1
ATOM 1512 O O . GLU A 1 193 ? 5.070 6.303 1.580 1.00 91.69 193 GLU A O 1
ATOM 1517 N N . PHE A 1 194 ? 6.188 8.160 2.147 1.00 86.56 194 PHE A N 1
ATOM 1518 C CA . PHE A 1 194 ? 6.700 8.431 0.812 1.00 86.56 194 PHE A CA 1
ATOM 1519 C C . PHE A 1 194 ? 8.215 8.361 0.788 1.00 86.56 194 PHE A C 1
ATOM 1521 O O . PHE A 1 194 ? 8.895 9.042 1.548 1.00 86.56 194 PHE A O 1
ATOM 1528 N N . THR A 1 195 ? 8.762 7.597 -0.148 1.00 82.06 195 THR A N 1
ATOM 1529 C CA . THR A 1 195 ? 10.182 7.679 -0.490 1.00 82.06 195 THR A CA 1
ATOM 1530 C C . THR A 1 195 ? 10.299 8.320 -1.863 1.00 82.06 195 THR A C 1
ATOM 1532 O O . THR A 1 195 ? 9.827 7.743 -2.831 1.00 82.06 195 THR A O 1
ATOM 1535 N N . PHE A 1 196 ? 10.894 9.506 -1.980 1.00 75.94 196 PHE A N 1
ATOM 1536 C CA . PHE A 1 196 ? 10.853 10.300 -3.214 1.00 75.94 196 PHE A CA 1
ATOM 1537 C C . PHE A 1 196 ? 12.247 10.670 -3.727 1.00 75.94 196 PHE A C 1
ATOM 1539 O O . PHE A 1 196 ? 13.201 10.818 -2.963 1.00 75.94 196 PHE A O 1
ATOM 1546 N N . ALA A 1 197 ? 12.348 10.897 -5.036 1.00 71.19 197 ALA A N 1
ATOM 1547 C CA . ALA A 1 197 ? 13.485 11.564 -5.660 1.00 71.19 197 ALA A CA 1
ATOM 1548 C C . ALA A 1 197 ? 13.019 12.885 -6.294 1.00 71.19 197 ALA A C 1
ATOM 1550 O O . ALA A 1 197 ? 12.251 12.872 -7.252 1.00 71.19 197 ALA A O 1
ATOM 1551 N N . GLY A 1 198 ? 13.488 14.022 -5.767 1.00 70.12 198 GLY A N 1
ATOM 1552 C CA . GLY A 1 198 ? 13.300 15.331 -6.407 1.00 70.12 198 GLY A CA 1
ATOM 1553 C C . GLY A 1 198 ? 12.038 16.125 -6.043 1.00 70.12 198 GLY A C 1
ATOM 1554 O O . GLY A 1 198 ? 11.675 17.007 -6.813 1.00 70.12 198 GLY A O 1
ATOM 1555 N N . MET A 1 199 ? 11.388 15.862 -4.902 1.00 75.44 199 MET A N 1
ATOM 1556 C CA . MET A 1 199 ? 10.380 16.788 -4.355 1.00 75.44 199 MET A CA 1
ATOM 1557 C C . MET A 1 199 ? 11.038 17.977 -3.654 1.00 75.44 199 MET A C 1
ATOM 1559 O O . MET A 1 199 ? 12.076 17.841 -2.998 1.00 75.44 199 MET A O 1
ATOM 1563 N N . THR A 1 200 ? 10.391 19.133 -3.748 1.00 81.50 200 THR A N 1
ATOM 1564 C CA . THR A 1 200 ? 10.751 20.338 -2.998 1.00 81.50 200 THR A CA 1
ATOM 1565 C C . THR A 1 200 ? 10.334 20.233 -1.528 1.00 81.50 200 THR A C 1
ATOM 1567 O O . THR A 1 200 ? 9.469 19.436 -1.154 1.00 81.50 200 THR A O 1
ATOM 1570 N N . ARG A 1 201 ? 10.940 21.057 -0.663 1.00 83.62 201 ARG A N 1
ATOM 1571 C CA . ARG A 1 201 ? 10.571 21.106 0.764 1.00 83.62 201 ARG A CA 1
ATOM 1572 C C . ARG A 1 201 ? 9.143 21.612 0.949 1.00 83.62 201 ARG A C 1
ATOM 1574 O O . ARG A 1 201 ? 8.445 21.149 1.845 1.00 83.62 201 ARG A O 1
ATOM 1581 N N . GLU A 1 202 ? 8.724 22.535 0.094 1.00 84.81 202 GLU A N 1
ATOM 1582 C CA . GLU A 1 202 ? 7.401 23.144 0.073 1.00 84.81 202 GLU A CA 1
ATOM 1583 C C . GLU A 1 202 ? 6.315 22.108 -0.248 1.00 84.81 202 GLU A C 1
ATOM 1585 O O . GLU A 1 202 ? 5.295 22.051 0.441 1.00 84.81 202 GLU A O 1
ATOM 1590 N N . GLU A 1 203 ? 6.545 21.236 -1.234 1.00 83.94 203 GLU A N 1
ATOM 1591 C CA . GLU A 1 203 ? 5.626 20.137 -1.562 1.00 83.94 203 GLU A CA 1
ATOM 1592 C C . GLU A 1 203 ? 5.504 19.144 -0.401 1.00 83.94 203 GLU A C 1
ATOM 1594 O O . GLU A 1 203 ? 4.394 18.784 -0.009 1.00 83.94 203 GLU A O 1
ATOM 1599 N N . ILE A 1 204 ? 6.635 18.745 0.194 1.00 87.62 204 ILE A N 1
ATOM 1600 C CA . ILE A 1 204 ? 6.668 17.837 1.353 1.00 87.62 204 ILE A CA 1
ATOM 1601 C C . ILE A 1 204 ? 5.890 18.430 2.526 1.00 87.62 204 ILE A C 1
ATOM 1603 O O . ILE A 1 204 ? 5.072 17.741 3.132 1.00 87.62 204 ILE A O 1
ATOM 1607 N N . TYR A 1 205 ? 6.120 19.708 2.832 1.00 90.81 205 TYR A N 1
ATOM 1608 C CA . TYR A 1 205 ? 5.410 20.408 3.898 1.00 90.81 205 TYR A CA 1
ATOM 1609 C C . TYR A 1 205 ? 3.903 20.454 3.632 1.00 90.81 205 TYR A C 1
ATOM 1611 O O . TYR A 1 205 ? 3.111 20.147 4.520 1.00 90.81 205 TYR A O 1
ATOM 1619 N N . THR A 1 206 ? 3.508 20.758 2.395 1.00 90.81 206 THR A N 1
ATOM 1620 C CA . THR A 1 206 ? 2.096 20.826 2.003 1.00 90.81 206 THR A CA 1
ATOM 1621 C C . THR A 1 206 ? 1.394 19.477 2.172 1.00 90.81 206 THR A C 1
ATOM 1623 O O . THR A 1 206 ? 0.320 19.419 2.772 1.00 90.81 206 THR A O 1
ATOM 1626 N N . MET A 1 207 ? 2.013 18.383 1.711 1.00 89.81 207 MET A N 1
ATOM 1627 C CA . MET A 1 207 ? 1.467 17.036 1.911 1.00 89.81 207 MET A CA 1
ATOM 1628 C C . MET A 1 207 ? 1.391 16.685 3.393 1.00 89.81 207 MET A C 1
ATOM 1630 O O . MET A 1 207 ? 0.343 16.245 3.861 1.00 89.81 207 MET A O 1
ATOM 1634 N N . LYS A 1 208 ? 2.467 16.937 4.147 1.00 94.12 208 LYS A N 1
ATOM 1635 C CA . LYS A 1 208 ? 2.508 16.681 5.586 1.00 94.12 208 LYS A CA 1
ATOM 1636 C C . LYS A 1 208 ? 1.325 17.332 6.301 1.00 94.12 208 LYS A C 1
ATOM 1638 O O . LYS A 1 208 ? 0.574 16.645 6.985 1.00 94.12 208 LYS A O 1
ATOM 1643 N N . THR A 1 209 ? 1.110 18.629 6.083 1.00 95.75 209 THR A N 1
ATOM 1644 C CA . THR A 1 209 ? -0.017 19.356 6.677 1.00 95.75 209 THR A CA 1
ATOM 1645 C C . THR A 1 209 ? -1.367 18.760 6.274 1.00 95.75 209 THR A C 1
ATOM 1647 O O . THR A 1 209 ? -2.247 18.619 7.123 1.00 95.75 209 THR A O 1
ATOM 1650 N N . ALA A 1 210 ? -1.538 18.377 5.005 1.00 94.44 210 ALA A N 1
ATOM 1651 C CA . ALA A 1 210 ? -2.787 17.793 4.523 1.00 94.44 210 ALA A CA 1
ATOM 1652 C C . ALA A 1 210 ? -3.134 16.464 5.214 1.00 94.44 210 ALA A C 1
ATOM 1654 O O . ALA A 1 210 ? -4.296 16.251 5.553 1.00 94.44 210 ALA A O 1
ATOM 1655 N N . TYR A 1 211 ? -2.148 15.597 5.459 1.00 95.31 211 TYR A N 1
ATOM 1656 C CA . TYR A 1 211 ? -2.351 14.320 6.152 1.00 95.31 211 TYR A CA 1
ATOM 1657 C C . TYR A 1 211 ? -2.512 14.490 7.669 1.00 95.31 211 TYR A C 1
ATOM 1659 O O . TYR A 1 211 ? -3.442 13.930 8.255 1.00 95.31 211 TYR A O 1
ATOM 1667 N N . GLU A 1 212 ? -1.683 15.320 8.307 1.00 95.44 212 GLU A N 1
ATOM 1668 C CA . GLU A 1 212 ? -1.714 15.508 9.764 1.00 95.44 212 GLU A CA 1
ATOM 1669 C C . GLU A 1 212 ? -3.033 16.131 10.248 1.00 95.44 212 GLU A C 1
ATOM 1671 O O . GLU A 1 212 ? -3.574 15.704 11.268 1.00 95.44 212 GLU A O 1
ATOM 1676 N N . ILE A 1 213 ? -3.626 17.068 9.490 1.00 96.19 213 ILE A N 1
ATOM 1677 C CA . ILE A 1 213 ? -4.957 17.637 9.801 1.00 96.19 213 ILE A CA 1
ATOM 1678 C C . ILE A 1 213 ? -6.056 16.559 9.793 1.00 96.19 213 ILE A C 1
ATOM 1680 O O . ILE A 1 213 ? -7.096 16.721 10.435 1.00 96.19 213 ILE A O 1
ATOM 1684 N N . ARG A 1 214 ? -5.845 15.447 9.082 1.00 94.88 214 ARG A N 1
ATOM 1685 C CA . ARG A 1 214 ? -6.761 14.297 9.046 1.00 94.88 214 ARG A CA 1
ATOM 1686 C C . ARG A 1 214 ? -6.424 13.220 10.076 1.00 94.88 214 ARG A C 1
ATOM 1688 O O . ARG A 1 214 ? -7.077 12.181 10.085 1.00 94.88 214 ARG A O 1
ATOM 1695 N N . GLY A 1 215 ? -5.438 13.454 10.944 1.00 94.75 215 GLY A N 1
ATOM 1696 C CA . GLY A 1 215 ? -4.979 12.468 11.923 1.00 94.75 215 GLY A CA 1
ATOM 1697 C C . GLY A 1 215 ? -4.227 11.294 11.292 1.00 94.75 215 GLY A C 1
ATOM 1698 O O . GLY A 1 215 ? -4.212 10.207 11.866 1.00 94.75 215 GLY A O 1
ATOM 1699 N N . ILE A 1 216 ? -3.642 11.501 10.109 1.00 96.81 216 ILE A N 1
ATOM 1700 C CA . ILE A 1 216 ? -2.814 10.516 9.412 1.00 96.81 216 ILE A CA 1
ATOM 1701 C C . ILE A 1 216 ? -1.352 10.914 9.610 1.00 96.81 216 ILE A C 1
ATOM 1703 O O . ILE A 1 216 ? -0.952 12.033 9.290 1.00 96.81 216 ILE A O 1
ATOM 1707 N N . GLU A 1 217 ? -0.558 9.994 10.143 1.00 96.88 217 GLU A N 1
ATOM 1708 C CA . GLU A 1 217 ? 0.883 10.144 10.279 1.00 96.88 217 GLU A CA 1
ATOM 1709 C C . GLU A 1 217 ? 1.536 10.172 8.896 1.00 96.88 217 GLU A C 1
ATOM 1711 O O . GLU A 1 217 ? 1.306 9.290 8.067 1.00 96.88 217 GLU A O 1
ATOM 1716 N N . PHE A 1 218 ? 2.363 11.188 8.659 1.00 94.38 218 PHE A N 1
ATOM 1717 C CA . PHE A 1 218 ? 3.059 11.386 7.397 1.00 94.38 218 PHE A CA 1
ATOM 1718 C C . PHE A 1 218 ? 4.569 11.316 7.600 1.00 94.38 218 PHE A C 1
ATOM 1720 O O . PHE A 1 218 ? 5.152 12.135 8.316 1.00 94.38 218 PHE A O 1
ATOM 1727 N N . THR A 1 219 ? 5.208 10.387 6.893 1.00 93.38 219 THR A N 1
ATOM 1728 C CA . THR A 1 219 ? 6.667 10.292 6.806 1.00 93.38 219 THR A CA 1
ATOM 1729 C C . THR A 1 219 ? 7.109 10.437 5.358 1.00 93.38 219 THR A C 1
ATOM 1731 O O . THR A 1 219 ? 6.535 9.836 4.453 1.00 93.38 219 THR A O 1
ATOM 1734 N N . ALA A 1 220 ? 8.153 11.231 5.123 1.00 88.69 220 ALA A N 1
ATOM 1735 C CA . ALA A 1 220 ? 8.711 11.407 3.793 1.00 88.69 220 ALA A CA 1
ATOM 1736 C C . ALA A 1 220 ? 10.240 11.350 3.833 1.00 88.69 220 ALA A C 1
ATOM 1738 O O . ALA A 1 220 ? 10.884 12.115 4.552 1.00 88.69 220 ALA A O 1
ATOM 1739 N N . THR A 1 221 ? 10.811 10.459 3.028 1.00 86.38 221 THR A N 1
ATOM 1740 C CA . THR A 1 221 ? 12.249 10.203 2.952 1.00 86.38 221 THR A CA 1
ATOM 1741 C C . THR A 1 221 ? 12.758 10.539 1.557 1.00 86.38 221 THR A C 1
ATOM 1743 O O . THR A 1 221 ? 12.267 10.014 0.558 1.00 86.38 221 THR A O 1
ATOM 1746 N N . SER A 1 222 ? 13.774 11.400 1.473 1.00 79.69 222 SER A N 1
ATOM 1747 C CA . SER A 1 222 ? 14.473 11.625 0.206 1.00 79.69 222 SER A CA 1
ATOM 1748 C C . SER A 1 222 ? 15.381 10.440 -0.082 1.00 79.69 222 SER A C 1
ATOM 1750 O O . SER A 1 222 ? 16.177 10.040 0.768 1.00 79.69 222 SER A O 1
ATOM 1752 N N . MET A 1 223 ? 15.335 9.924 -1.304 1.00 70.31 223 MET A N 1
ATOM 1753 C CA . MET A 1 223 ? 16.343 8.976 -1.756 1.00 70.31 223 MET A CA 1
ATOM 1754 C C . MET A 1 223 ? 17.700 9.677 -1.859 1.00 70.31 223 MET A C 1
ATOM 1756 O O . MET A 1 223 ? 17.757 10.835 -2.294 1.00 70.31 223 MET A O 1
ATOM 1760 N N . PRO A 1 224 ? 18.801 9.002 -1.491 1.00 60.81 224 PRO A N 1
ATOM 1761 C CA . PRO A 1 224 ? 20.131 9.529 -1.734 1.00 60.81 224 PRO A CA 1
ATOM 1762 C C . PRO A 1 224 ? 20.317 9.708 -3.243 1.00 60.81 224 PRO A C 1
ATOM 1764 O O . PRO A 1 224 ? 20.182 8.755 -4.017 1.00 60.81 224 PRO A O 1
ATOM 1767 N N . SER A 1 225 ? 20.620 10.934 -3.675 1.00 54.94 225 SER A N 1
ATOM 1768 C CA . SER A 1 225 ? 21.073 11.163 -5.040 1.00 54.94 225 SER A CA 1
ATOM 1769 C C . SER A 1 225 ? 22.346 10.343 -5.225 1.00 54.94 225 SER A C 1
ATOM 1771 O O . SER A 1 225 ? 23.318 10.500 -4.485 1.00 54.94 225 SER A O 1
ATOM 1773 N N . LYS A 1 226 ? 22.363 9.428 -6.201 1.00 50.47 226 LYS A N 1
ATOM 1774 C CA . LYS A 1 226 ? 23.637 8.890 -6.675 1.00 50.47 226 LYS A CA 1
ATOM 1775 C C . LYS A 1 226 ? 24.374 10.068 -7.297 1.00 50.47 226 LYS A C 1
ATOM 1777 O O . LYS A 1 226 ? 24.133 10.413 -8.451 1.00 50.47 226 LYS A O 1
ATOM 1782 N N . HIS A 1 227 ? 25.196 10.746 -6.500 1.00 40.88 227 HIS A N 1
ATOM 1783 C CA . HIS A 1 227 ? 26.113 11.748 -7.002 1.00 40.88 227 HIS A CA 1
ATOM 1784 C C . HIS A 1 227 ? 26.910 11.104 -8.132 1.00 40.88 227 HIS A C 1
ATOM 1786 O O . HIS A 1 227 ? 27.545 10.064 -7.951 1.00 40.88 227 HIS A O 1
ATOM 1792 N N . ARG A 1 228 ? 26.811 11.725 -9.311 1.00 39.94 228 ARG A N 1
ATOM 1793 C CA . ARG A 1 228 ? 27.735 11.530 -10.419 1.00 39.94 228 ARG A CA 1
ATOM 1794 C C . ARG A 1 228 ? 29.142 11.660 -9.846 1.00 39.94 228 ARG A C 1
ATOM 1796 O O . ARG A 1 228 ? 29.543 12.759 -9.477 1.00 39.94 228 ARG A O 1
ATOM 1803 N N . GLY A 1 229 ? 29.845 10.537 -9.738 1.00 32.44 229 GLY A N 1
ATOM 1804 C C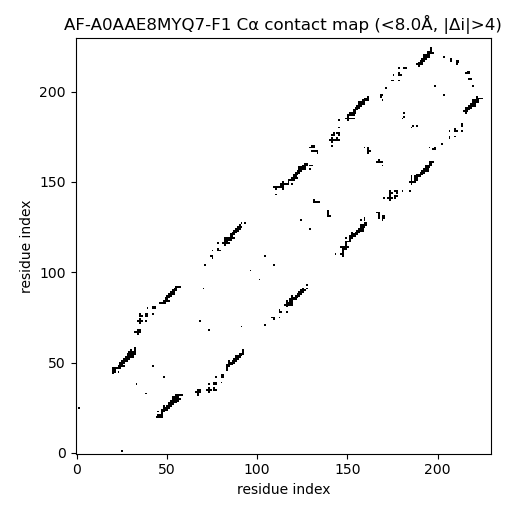A . GLY A 1 229 ? 31.296 10.553 -9.675 1.00 32.44 229 GLY A CA 1
ATOM 1805 C C . GLY A 1 229 ? 31.777 11.080 -11.017 1.00 32.44 229 GLY A C 1
ATOM 1806 O O . GLY A 1 229 ? 31.770 10.345 -12.002 1.00 32.44 229 GLY A O 1
ATOM 1807 N N . THR A 1 230 ? 32.040 12.381 -11.067 1.00 36.44 230 THR A N 1
ATOM 1808 C CA . THR A 1 230 ? 32.992 12.969 -12.011 1.00 36.44 230 THR A CA 1
ATOM 1809 C C . THR A 1 230 ? 34.395 12.669 -11.532 1.00 36.44 230 THR A C 1
ATOM 1811 O O . THR A 1 230 ? 34.608 12.843 -10.309 1.00 36.44 230 THR A O 1
#